Protein AF-A0A0U1QMF4-F1 (afdb_monomer_lite)

Secondary structure (DSSP, 8-state):
-PPPPGGGSPPPPPTTTSBSS-------TT-HHHHHHHHHHHHHTT--TTPBP--TT-----BHHHHHHHHGGGTSEEEETTEEEE-HHHHHHHHH--HHHHHHHHHHHBTTSHHHHHHHTT--EEHHHHHHHHHHTS----SSTHHHHHHHHHHHHTTSEEEETTTTEEEE-HHHHHHHHHH----HHHHHTTS-TTTT-------HHHHHHTT--HHHHHT---------SSHHHHHHHHHHHHS------

Radius of gyration: 22.42 Å; chains: 1; bounding box: 65×50×52 Å

Sequence (253 aa):
MAVVVYKDYPLIRSWETKVSAMPNIPRGERGFQETLKYILTALKNKTPINTHITIEGSRSNNTLEQLYIRLRPTGFVKKLITGWELSEEAEKWLISDDDLYLAAILSANIRYFSEILAVLRKGPITSRAIQDVASNEYKLSWKTKSEIHARLNWLKDVGLIEFEDFSLKYSITDLGKSFLSVVGYVKSEELKRYIDQTLDEREVPISAWALEMCKMNEEDLRNRKTGMGYYPSGIQDIHNTILDLNYSPFIVS

Foldseek 3Di:
DAADDLVPADAADDQQQADAADQPDDQAPLGDLVRLLVLQVCVVVVPDQQDFDDGHRDPDRDGSVRSLVSCVQLQQWDQDPVGIDGHPLNVVCNVRVHLLSVLSSNRRRYPPQLVLLVVLVVDWDALVVSVVCCCPLVVSPDPDSVRSVSSVRSCVSSPQWDADPVVNIIHGDPVVVVSCVSNPHDGSVVVVVPPCPCPVVPDDPDDPVNVVVVVDDPVNVVPDDPPPDDDDPGPNVVVVVVVVVVPDDPPDD

InterPro domains:
  IPR036388 Winged helix-like DNA-binding domain superfamily [G3DSA:1.10.10.10] (108-202)
  IPR036390 Winged helix DNA-binding domain superfamily [SSF46785] (115-233)

Structure (mmCIF, N/CA/C/O backbone):
data_AF-A0A0U1QMF4-F1
#
_entry.id   AF-A0A0U1QMF4-F1
#
loop_
_atom_site.group_PDB
_atom_site.id
_atom_site.type_symbol
_atom_site.label_atom_id
_atom_site.label_alt_id
_atom_site.label_comp_id
_atom_site.label_asym_id
_atom_site.label_entity_id
_atom_site.label_seq_id
_atom_site.pdbx_PDB_ins_code
_atom_site.Cartn_x
_atom_site.Cartn_y
_atom_site.Cartn_z
_atom_site.occupancy
_atom_site.B_iso_or_equiv
_atom_site.auth_seq_id
_atom_site.auth_comp_id
_atom_site.auth_asym_id
_atom_site.auth_atom_id
_atom_site.pdbx_PDB_model_num
ATOM 1 N N . MET A 1 1 ? -10.920 -3.964 -18.396 1.00 59.16 1 MET A N 1
ATOM 2 C CA . MET A 1 1 ? -9.799 -4.525 -17.612 1.00 59.16 1 MET A CA 1
ATOM 3 C C . MET A 1 1 ? -10.365 -5.647 -16.757 1.00 59.16 1 MET A C 1
ATOM 5 O O . MET A 1 1 ? -11.543 -5.572 -16.420 1.00 59.16 1 MET A O 1
ATOM 9 N N . ALA A 1 2 ? -9.622 -6.735 -16.552 1.00 74.19 2 ALA A N 1
ATOM 10 C CA . ALA A 1 2 ? -10.164 -7.962 -15.965 1.00 74.19 2 ALA A CA 1
ATOM 11 C C . ALA A 1 2 ? -9.920 -7.986 -14.451 1.00 74.19 2 ALA A C 1
ATOM 13 O O . ALA A 1 2 ? -8.771 -7.955 -14.024 1.00 74.19 2 ALA A O 1
ATOM 14 N N . VAL A 1 3 ? -10.994 -8.064 -13.662 1.00 84.31 3 VAL A N 1
ATOM 15 C CA . VAL A 1 3 ? -10.916 -8.236 -12.203 1.00 84.31 3 VAL A CA 1
ATOM 16 C C . VAL A 1 3 ? -10.264 -9.582 -11.892 1.00 84.31 3 VAL A C 1
ATOM 18 O O . VAL A 1 3 ? -10.658 -10.610 -12.450 1.00 84.31 3 VAL A O 1
ATOM 21 N N . VAL A 1 4 ? -9.267 -9.584 -11.009 1.00 87.25 4 VAL A N 1
ATOM 22 C CA . VAL A 1 4 ? -8.579 -10.804 -10.587 1.00 87.25 4 VAL A CA 1
ATOM 23 C C . VAL A 1 4 ? -9.471 -11.548 -9.600 1.00 87.25 4 VAL A C 1
ATOM 25 O O . VAL A 1 4 ? -9.931 -10.996 -8.602 1.00 87.25 4 VAL A O 1
ATOM 28 N N . VAL A 1 5 ? -9.716 -12.830 -9.864 1.00 88.94 5 VAL A N 1
ATOM 29 C CA . VAL A 1 5 ? -10.526 -13.665 -8.973 1.00 88.94 5 VAL A CA 1
ATOM 30 C C . VAL A 1 5 ? -9.793 -13.846 -7.643 1.00 88.94 5 VAL A C 1
ATOM 32 O O . VAL A 1 5 ? -8.600 -14.126 -7.623 1.00 88.94 5 VAL A O 1
ATOM 35 N N . TYR A 1 6 ? -10.515 -13.766 -6.524 1.00 87.44 6 TYR A N 1
ATOM 36 C CA . TYR A 1 6 ? -9.943 -13.847 -5.172 1.00 87.44 6 TYR A CA 1
ATOM 37 C C . TYR A 1 6 ? -9.081 -15.084 -4.894 1.00 87.44 6 TYR A C 1
ATOM 39 O O . TYR A 1 6 ? -8.177 -15.026 -4.069 1.00 87.44 6 TYR A O 1
ATOM 47 N N . LYS A 1 7 ? -9.331 -16.200 -5.588 1.00 88.50 7 LYS A N 1
ATOM 48 C CA . LYS A 1 7 ? -8.515 -17.422 -5.479 1.00 88.50 7 LYS A CA 1
ATOM 49 C C . LYS A 1 7 ? -7.066 -17.216 -5.918 1.00 88.50 7 LYS A C 1
ATOM 51 O O . LYS A 1 7 ? -6.198 -17.965 -5.490 1.00 88.50 7 LYS A O 1
ATOM 56 N N . ASP A 1 8 ? -6.831 -16.206 -6.742 1.00 90.94 8 ASP A N 1
ATOM 57 C CA . ASP A 1 8 ? -5.517 -15.872 -7.260 1.00 90.94 8 ASP A CA 1
ATOM 58 C C . ASP A 1 8 ? -4.826 -14.763 -6.457 1.00 90.94 8 ASP A C 1
ATOM 60 O O . ASP A 1 8 ? -3.759 -14.290 -6.860 1.00 90.94 8 ASP A O 1
ATOM 64 N N . TYR A 1 9 ? -5.441 -14.285 -5.369 1.00 93.88 9 TYR A N 1
ATOM 65 C CA . TYR A 1 9 ? -4.819 -13.279 -4.516 1.00 93.88 9 TYR A CA 1
ATOM 66 C C . TYR A 1 9 ? -3.569 -13.864 -3.846 1.00 93.88 9 TYR A C 1
ATOM 68 O O . TYR A 1 9 ? -3.543 -15.060 -3.539 1.00 93.88 9 TYR A O 1
ATOM 76 N N . PRO A 1 10 ? -2.525 -13.050 -3.604 1.00 90.81 10 PRO A N 1
ATOM 77 C CA . PRO A 1 10 ? -1.306 -13.547 -2.986 1.00 90.81 10 PRO A CA 1
ATOM 78 C C . PRO A 1 10 ? -1.597 -14.116 -1.597 1.00 90.81 10 PRO A C 1
ATOM 80 O O . PRO A 1 10 ? -2.341 -13.524 -0.812 1.00 90.81 10 PRO A O 1
ATOM 83 N N . LEU A 1 11 ? -0.977 -15.253 -1.279 1.00 86.19 11 LEU A N 1
ATOM 84 C CA . LEU A 1 11 ? -1.084 -15.844 0.050 1.00 86.19 11 LEU A CA 1
ATOM 85 C C . LEU A 1 11 ? -0.486 -14.897 1.092 1.00 86.19 11 LEU A C 1
ATOM 87 O O . LEU A 1 11 ? 0.629 -14.392 0.932 1.00 86.19 11 LEU A O 1
ATOM 91 N N . ILE A 1 12 ? -1.218 -14.683 2.186 1.00 85.56 12 ILE A N 1
ATOM 92 C CA . ILE A 1 12 ? -0.724 -13.872 3.293 1.00 85.56 12 ILE A CA 1
ATOM 93 C C . ILE A 1 12 ? 0.488 -14.555 3.924 1.00 85.56 12 ILE A C 1
ATOM 95 O O . ILE A 1 12 ? 0.409 -15.686 4.401 1.00 85.56 12 ILE A O 1
ATOM 99 N N . ARG A 1 13 ? 1.610 -13.833 3.951 1.00 87.00 13 ARG A N 1
ATOM 100 C CA . ARG A 1 13 ? 2.832 -14.288 4.611 1.00 87.00 13 ARG A CA 1
ATOM 101 C C . ARG A 1 13 ? 2.680 -14.268 6.129 1.00 87.00 13 ARG A C 1
ATOM 103 O O . ARG A 1 13 ? 1.899 -13.481 6.674 1.00 87.00 13 ARG A O 1
ATOM 110 N N . SER A 1 14 ? 3.475 -15.091 6.812 1.00 87.50 14 SER A N 1
ATOM 111 C CA . SER A 1 14 ? 3.551 -15.060 8.274 1.00 87.50 14 SER A CA 1
ATOM 112 C C . SER A 1 14 ? 3.966 -13.671 8.766 1.00 87.50 14 SER A C 1
ATOM 114 O O . SER A 1 14 ? 4.678 -12.929 8.081 1.00 87.50 14 SER A O 1
ATOM 116 N N . TRP A 1 15 ? 3.530 -13.294 9.964 1.00 90.12 15 TRP A N 1
ATOM 117 C CA . TRP A 1 15 ? 3.775 -11.953 10.491 1.00 90.12 15 TRP A CA 1
ATOM 118 C C . TRP A 1 15 ? 5.270 -11.595 10.552 1.00 90.12 15 TRP A C 1
ATOM 120 O O . TRP A 1 15 ? 5.661 -10.456 10.296 1.00 90.12 15 TRP A O 1
ATOM 130 N N . GLU A 1 16 ? 6.127 -12.571 10.828 1.00 87.62 16 GLU A N 1
ATOM 131 C CA . GLU A 1 16 ? 7.580 -12.458 10.987 1.00 87.62 16 GLU A CA 1
ATOM 132 C C . GLU A 1 16 ? 8.289 -12.185 9.654 1.00 87.62 16 GLU A C 1
ATOM 134 O O . GLU A 1 16 ? 9.325 -11.520 9.634 1.00 87.62 16 GLU A O 1
ATOM 139 N N . THR A 1 17 ? 7.700 -12.630 8.542 1.00 87.00 17 THR A N 1
ATOM 140 C CA . THR A 1 17 ? 8.250 -12.466 7.186 1.00 87.00 17 THR A CA 1
ATOM 141 C C . THR A 1 17 ? 7.689 -11.243 6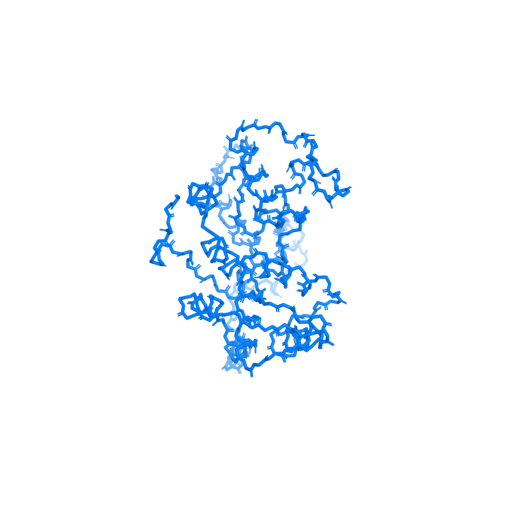.458 1.00 87.00 17 THR A C 1
ATOM 143 O O . THR A 1 17 ? 8.251 -10.798 5.457 1.00 87.00 17 THR A O 1
ATOM 146 N N . LYS A 1 18 ? 6.606 -10.641 6.967 1.00 91.69 18 LYS A N 1
ATOM 147 C CA . LYS A 1 18 ? 6.111 -9.355 6.463 1.00 91.69 18 LYS A CA 1
ATOM 148 C C . LYS A 1 18 ? 7.083 -8.218 6.779 1.00 91.69 18 LYS A C 1
ATOM 150 O O . LYS A 1 18 ? 7.640 -8.130 7.874 1.00 91.69 18 LYS A O 1
ATOM 155 N N . VAL A 1 19 ? 7.227 -7.278 5.851 1.00 91.50 19 VAL A N 1
ATOM 156 C CA . VAL A 1 19 ? 8.027 -6.070 6.067 1.00 91.50 19 VAL A CA 1
ATOM 157 C C . VAL A 1 19 ? 7.274 -5.042 6.904 1.00 91.50 19 VAL A C 1
ATOM 159 O O . VAL A 1 19 ? 6.047 -4.951 6.883 1.00 91.50 19 VAL A O 1
ATOM 162 N N . SER A 1 20 ? 8.024 -4.253 7.672 1.00 89.19 20 SER A N 1
ATOM 163 C CA . SER A 1 20 ? 7.453 -3.225 8.551 1.00 89.19 20 SER A CA 1
ATOM 164 C C . SER A 1 20 ? 7.211 -1.891 7.842 1.00 89.19 20 SER A C 1
ATOM 166 O O . SER A 1 20 ? 6.385 -1.114 8.299 1.00 89.19 20 SER A O 1
ATOM 168 N N . ALA A 1 21 ? 7.901 -1.604 6.738 1.00 86.56 21 ALA A N 1
ATOM 169 C CA . ALA A 1 21 ? 7.798 -0.320 6.046 1.00 86.56 21 ALA A CA 1
ATOM 170 C C . ALA A 1 21 ? 6.828 -0.393 4.858 1.00 86.56 21 ALA A C 1
ATOM 172 O O . ALA A 1 21 ? 6.813 -1.384 4.127 1.00 86.56 21 ALA A O 1
ATOM 173 N N . MET A 1 22 ? 6.055 0.676 4.644 1.00 92.00 22 MET A N 1
ATOM 174 C CA . MET A 1 22 ? 5.314 0.873 3.390 1.00 92.00 22 MET A CA 1
ATOM 175 C C . MET A 1 22 ? 6.271 1.205 2.232 1.00 92.00 22 MET A C 1
ATOM 177 O O . MET A 1 22 ? 7.350 1.755 2.478 1.00 92.00 22 MET A O 1
ATOM 181 N N . PRO A 1 23 ? 5.883 0.953 0.965 1.00 89.69 23 PRO A N 1
ATOM 182 C CA . PRO A 1 23 ? 6.682 1.383 -0.168 1.00 89.69 23 PRO A CA 1
ATOM 183 C C . PRO A 1 23 ? 6.760 2.913 -0.184 1.00 89.69 23 PRO A C 1
ATOM 185 O O . PRO A 1 23 ? 5.754 3.610 -0.332 1.00 89.69 23 PRO A O 1
ATOM 188 N N . ASN A 1 24 ? 7.974 3.435 -0.005 1.00 89.38 24 ASN A N 1
ATOM 189 C CA . ASN A 1 24 ? 8.242 4.869 0.048 1.00 89.38 24 ASN A CA 1
ATOM 190 C C . ASN A 1 24 ? 8.456 5.431 -1.365 1.00 89.38 24 ASN A C 1
ATOM 192 O O . ASN A 1 24 ? 9.579 5.718 -1.796 1.00 89.38 24 ASN A O 1
ATOM 196 N N . ILE A 1 25 ? 7.356 5.545 -2.096 1.00 93.56 25 ILE A N 1
ATOM 197 C CA . ILE A 1 25 ? 7.295 6.181 -3.411 1.00 93.56 25 ILE A CA 1
ATOM 198 C C . ILE A 1 25 ? 6.557 7.522 -3.307 1.00 93.56 25 ILE A C 1
ATOM 200 O O . ILE A 1 25 ? 5.805 7.736 -2.356 1.00 93.56 25 ILE A O 1
ATOM 204 N N . PRO A 1 26 ? 6.761 8.458 -4.245 1.00 93.00 26 PRO A N 1
ATOM 205 C CA . PRO A 1 26 ? 5.894 9.629 -4.334 1.00 93.00 26 PRO A CA 1
ATOM 206 C C . PRO A 1 26 ? 4.430 9.214 -4.575 1.00 93.00 26 PRO A C 1
ATOM 208 O O . PRO A 1 26 ? 4.174 8.266 -5.304 1.00 93.00 26 PRO A O 1
ATOM 211 N N . ARG A 1 27 ? 3.467 9.915 -3.959 1.00 91.38 27 ARG A N 1
ATOM 212 C CA . ARG A 1 27 ? 2.024 9.675 -4.175 1.00 91.38 27 ARG A CA 1
ATOM 213 C C . ARG A 1 27 ? 1.513 10.292 -5.477 1.00 91.38 27 ARG A C 1
ATOM 215 O O . ARG A 1 27 ? 0.655 9.713 -6.119 1.00 91.38 27 ARG A O 1
ATOM 222 N N . GLY A 1 28 ? 2.046 11.450 -5.865 1.00 89.50 28 GLY A N 1
ATOM 223 C CA . GLY A 1 28 ? 1.514 12.248 -6.975 1.00 89.50 28 GLY A CA 1
ATOM 224 C C . GLY A 1 28 ? 0.077 12.736 -6.743 1.00 89.50 28 GLY A C 1
ATOM 225 O O . GLY A 1 28 ? -0.515 12.462 -5.698 1.00 89.50 28 GLY A O 1
ATOM 226 N N . GLU A 1 29 ? -0.489 13.473 -7.701 1.00 90.94 29 GLU A N 1
ATOM 227 C CA . GLU A 1 29 ? -1.883 13.961 -7.607 1.00 90.94 29 GLU A CA 1
ATOM 228 C C . GLU A 1 29 ? -2.910 12.842 -7.794 1.00 90.94 29 GLU A C 1
ATOM 230 O O . GLU A 1 29 ? -3.963 12.854 -7.162 1.00 90.94 29 GLU A O 1
ATOM 235 N N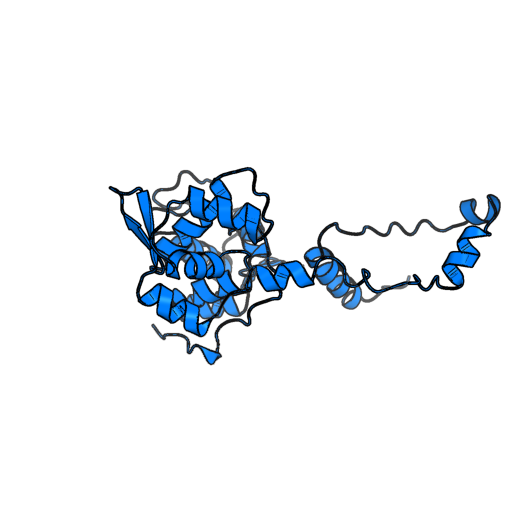 . ARG A 1 30 ? -2.580 11.848 -8.627 1.00 92.31 30 ARG A N 1
ATOM 236 C CA . ARG A 1 30 ? -3.472 10.733 -8.984 1.00 92.31 30 ARG A CA 1
ATOM 237 C C . ARG A 1 30 ? -3.387 9.525 -8.040 1.00 92.31 30 ARG A C 1
ATOM 239 O O . ARG A 1 30 ? -3.995 8.500 -8.319 1.00 92.31 30 ARG A O 1
ATOM 246 N N . GLY A 1 31 ? -2.659 9.644 -6.932 1.00 94.00 31 GLY A N 1
ATOM 247 C CA . GLY A 1 31 ? -2.534 8.583 -5.934 1.00 94.00 31 GLY A CA 1
ATOM 248 C C . GLY A 1 31 ? -1.395 7.597 -6.197 1.00 94.00 31 GLY A C 1
ATOM 249 O O . GLY A 1 31 ? -0.768 7.553 -7.265 1.00 94.00 31 GLY A O 1
ATOM 250 N N . PHE A 1 32 ? -1.095 6.804 -5.171 1.00 95.31 32 PHE A N 1
ATOM 251 C CA . PHE A 1 32 ? 0.051 5.904 -5.183 1.00 95.31 32 PHE A CA 1
ATOM 252 C C . PHE A 1 32 ? -0.016 4.820 -6.266 1.00 95.31 32 PHE A C 1
ATOM 254 O O . PHE A 1 32 ? 1.025 4.472 -6.820 1.00 95.31 32 PHE A O 1
ATOM 261 N N . GLN A 1 33 ? -1.204 4.302 -6.580 1.00 95.06 33 GLN A N 1
ATOM 262 C CA . GLN A 1 33 ? -1.425 3.269 -7.593 1.00 95.06 33 GLN A CA 1
ATOM 263 C C . GLN A 1 33 ? -0.964 3.729 -8.980 1.00 95.06 33 GLN A C 1
ATOM 265 O O . GLN A 1 33 ? -0.222 3.014 -9.650 1.00 95.06 33 GLN A O 1
ATOM 270 N N . GLU A 1 34 ? -1.277 4.965 -9.373 1.00 95.00 34 GLU A N 1
ATOM 271 C CA . GLU A 1 34 ? -0.847 5.519 -10.661 1.00 95.00 34 GLU A CA 1
ATOM 272 C C . GLU A 1 34 ? 0.664 5.756 -10.696 1.00 95.00 34 GLU A C 1
ATOM 274 O O . GLU A 1 34 ? 1.332 5.455 -11.688 1.00 95.00 34 GLU A O 1
ATOM 279 N N . THR A 1 35 ? 1.232 6.233 -9.587 1.00 95.75 35 THR A N 1
ATOM 280 C CA . THR A 1 35 ? 2.683 6.414 -9.487 1.00 95.75 35 THR A CA 1
ATOM 281 C C . THR A 1 35 ? 3.424 5.077 -9.540 1.00 95.75 35 THR A C 1
ATOM 283 O O . THR A 1 35 ? 4.427 4.946 -10.243 1.00 95.75 35 THR A O 1
ATOM 286 N N . LEU A 1 36 ? 2.926 4.058 -8.837 1.00 97.06 36 LEU A N 1
ATOM 287 C CA . LEU A 1 36 ? 3.494 2.716 -8.873 1.00 97.06 36 LEU A CA 1
ATOM 288 C C . LEU A 1 36 ? 3.396 2.128 -10.285 1.00 97.06 36 LEU A C 1
ATOM 290 O O . LEU A 1 36 ? 4.395 1.630 -10.801 1.00 97.06 36 LEU A O 1
ATOM 294 N N . LYS A 1 37 ? 2.243 2.261 -10.949 1.00 96.56 37 LYS A N 1
ATOM 295 C CA . LYS A 1 37 ? 2.028 1.796 -12.325 1.00 96.56 37 LYS A CA 1
ATOM 296 C C . LYS A 1 37 ? 3.030 2.426 -13.285 1.00 96.56 37 LYS A C 1
ATOM 298 O O . LYS A 1 37 ? 3.643 1.713 -14.078 1.00 96.56 37 LYS A O 1
ATOM 303 N N . TYR A 1 38 ? 3.262 3.733 -13.166 1.00 96.00 38 TYR A N 1
ATOM 304 C CA . TYR A 1 38 ? 4.276 4.441 -13.946 1.00 96.00 38 TYR A CA 1
ATOM 305 C C . TYR A 1 38 ? 5.685 3.859 -13.727 1.00 96.00 38 TYR A C 1
ATOM 307 O O . TYR A 1 38 ? 6.378 3.533 -14.692 1.00 96.00 38 TYR A O 1
ATOM 315 N N . ILE A 1 39 ? 6.091 3.658 -12.467 1.00 96.88 39 ILE A N 1
ATOM 316 C CA . ILE A 1 39 ? 7.415 3.116 -12.111 1.00 96.88 39 ILE A CA 1
ATOM 317 C C . ILE A 1 39 ? 7.608 1.695 -12.661 1.00 96.88 39 ILE A C 1
ATOM 319 O O . ILE A 1 39 ? 8.652 1.388 -13.245 1.00 96.88 39 ILE A O 1
ATOM 323 N N . LEU A 1 40 ? 6.613 0.823 -12.482 1.00 97.44 40 LEU A N 1
ATOM 324 C CA . LEU A 1 40 ? 6.696 -0.569 -12.921 1.00 97.44 40 LEU A CA 1
ATOM 325 C C . LEU A 1 40 ? 6.602 -0.695 -14.451 1.00 97.44 40 LEU A C 1
ATOM 327 O O . LEU A 1 40 ? 7.279 -1.535 -15.038 1.00 97.44 40 LEU A O 1
ATOM 331 N N . THR A 1 41 ? 5.843 0.180 -15.116 1.00 97.25 41 THR A N 1
ATOM 332 C CA . THR A 1 41 ? 5.798 0.249 -16.587 1.00 97.25 41 THR A CA 1
ATOM 333 C C . THR A 1 41 ? 7.142 0.695 -17.161 1.00 97.25 41 THR A C 1
ATOM 335 O O . THR A 1 41 ? 7.608 0.122 -18.144 1.00 97.25 41 THR A O 1
ATOM 338 N N . ALA A 1 42 ? 7.820 1.658 -16.526 1.00 96.81 42 ALA A N 1
ATOM 339 C CA . ALA A 1 42 ? 9.172 2.052 -16.920 1.00 96.81 42 ALA A CA 1
ATOM 340 C C . ALA A 1 42 ? 10.166 0.881 -16.809 1.00 96.81 42 ALA A C 1
ATOM 342 O O . ALA A 1 42 ? 10.993 0.695 -17.706 1.00 96.81 42 ALA A O 1
ATOM 343 N N . LEU A 1 43 ? 10.036 0.052 -15.761 1.00 96.75 43 LEU A N 1
ATOM 344 C CA . LEU A 1 43 ? 10.831 -1.172 -15.615 1.00 96.75 43 LEU A CA 1
ATOM 345 C C . LEU A 1 43 ? 10.522 -2.180 -16.730 1.00 96.75 43 LEU A C 1
ATOM 347 O O . LEU A 1 43 ? 11.440 -2.672 -17.383 1.00 96.75 43 LEU A O 1
ATOM 351 N N . LYS A 1 44 ? 9.234 -2.434 -17.000 1.00 96.25 44 LYS A N 1
ATOM 352 C CA . LYS A 1 44 ? 8.780 -3.331 -18.077 1.00 96.25 44 LYS A CA 1
ATOM 353 C C . LYS A 1 44 ? 9.310 -2.904 -19.448 1.00 96.25 44 LYS A C 1
ATOM 355 O O . LYS A 1 44 ? 9.744 -3.739 -20.236 1.00 96.25 44 LYS A O 1
ATOM 360 N N . ASN A 1 45 ? 9.348 -1.597 -19.693 1.00 96.25 45 ASN A N 1
ATOM 361 C CA . ASN A 1 45 ? 9.869 -0.995 -20.920 1.00 96.25 45 ASN A CA 1
ATOM 362 C C . ASN A 1 45 ? 11.404 -0.885 -20.949 1.00 96.25 45 ASN A C 1
ATOM 364 O O . ASN A 1 45 ? 11.947 -0.288 -21.876 1.00 96.25 45 ASN A O 1
ATOM 368 N N . LYS A 1 46 ? 12.111 -1.440 -19.952 1.00 95.06 46 LYS A N 1
ATOM 369 C CA . LYS A 1 46 ? 13.579 -1.418 -19.833 1.00 95.06 46 LYS A CA 1
ATOM 370 C C . LYS A 1 46 ? 14.168 -0.003 -19.882 1.00 95.06 46 LYS A C 1
ATOM 372 O O . LYS A 1 46 ? 15.234 0.219 -20.457 1.00 95.06 46 LYS A O 1
ATOM 377 N N . THR A 1 47 ? 13.472 0.962 -19.283 1.00 95.94 47 THR A N 1
ATOM 378 C CA . THR A 1 47 ? 13.973 2.339 -19.170 1.00 95.94 47 THR A CA 1
ATOM 379 C C . THR A 1 47 ? 15.259 2.353 -18.327 1.00 95.94 47 THR A C 1
ATOM 381 O O . THR A 1 47 ? 15.317 1.639 -17.322 1.00 95.94 47 THR A O 1
ATOM 384 N N . PRO A 1 48 ? 16.296 3.135 -18.695 1.00 96.12 48 PRO A N 1
ATOM 385 C CA . PRO A 1 48 ? 17.545 3.188 -17.939 1.00 96.12 48 PRO A CA 1
ATOM 386 C C . PRO A 1 48 ? 17.336 3.525 -16.458 1.00 96.12 48 PRO A C 1
ATOM 388 O O . PRO A 1 48 ? 16.623 4.457 -16.098 1.00 96.12 48 PRO A O 1
ATOM 391 N N . ILE A 1 49 ? 17.997 2.783 -15.570 1.00 95.19 49 ILE A N 1
ATOM 392 C CA . ILE A 1 49 ? 17.772 2.877 -14.117 1.00 95.19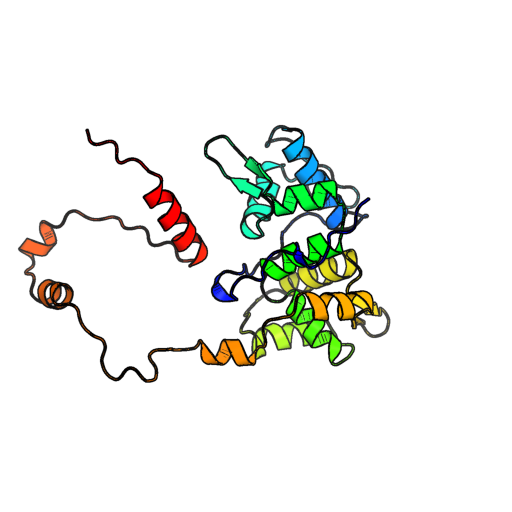 49 ILE A CA 1
ATOM 393 C C . ILE A 1 49 ? 18.174 4.238 -13.513 1.00 95.19 49 ILE A C 1
ATOM 395 O O . ILE A 1 49 ? 17.690 4.623 -12.450 1.00 95.19 49 ILE A O 1
ATOM 399 N N . ASN A 1 50 ? 19.047 4.983 -14.195 1.00 96.00 50 ASN A N 1
ATOM 400 C CA . ASN A 1 50 ? 19.498 6.322 -13.815 1.00 96.00 50 ASN A CA 1
ATOM 401 C C . ASN A 1 50 ? 18.545 7.439 -14.282 1.00 96.00 50 ASN A C 1
ATOM 403 O O . ASN A 1 50 ? 18.774 8.609 -13.968 1.00 96.00 50 ASN A O 1
ATOM 407 N N . THR A 1 51 ? 17.481 7.105 -15.016 1.00 95.81 51 THR A N 1
ATOM 408 C CA . THR A 1 51 ? 16.455 8.067 -15.415 1.00 95.81 51 THR A CA 1
ATOM 409 C C . THR A 1 51 ? 15.748 8.616 -14.179 1.00 95.81 51 THR A C 1
ATOM 411 O O . THR A 1 51 ? 15.276 7.864 -13.323 1.00 95.81 51 THR A O 1
ATOM 414 N N . HIS A 1 52 ? 15.678 9.943 -14.092 1.00 94.12 52 HIS A N 1
ATOM 415 C CA . HIS A 1 52 ? 14.890 10.637 -13.081 1.00 94.12 52 HIS A CA 1
ATOM 416 C C . HIS A 1 52 ? 13.431 10.644 -13.510 1.00 94.12 52 HIS A C 1
ATOM 418 O O . HIS A 1 52 ? 13.127 10.925 -14.670 1.00 94.12 52 HIS A O 1
ATOM 424 N N . ILE A 1 53 ? 12.533 10.342 -12.576 1.00 90.75 53 ILE A N 1
ATOM 425 C CA . ILE A 1 53 ? 11.103 10.386 -12.858 1.00 90.75 53 ILE A CA 1
ATOM 426 C C . ILE A 1 53 ? 10.477 11.673 -12.339 1.00 90.75 53 ILE A C 1
ATOM 428 O O . ILE A 1 53 ? 10.746 12.108 -11.219 1.00 90.75 53 ILE A O 1
ATOM 432 N N . THR A 1 54 ? 9.590 12.248 -13.143 1.00 90.38 54 THR A N 1
ATOM 433 C CA . THR A 1 54 ? 8.752 13.376 -12.744 1.00 90.38 54 THR A CA 1
ATOM 434 C C . THR A 1 54 ? 7.346 12.858 -12.497 1.00 90.38 54 THR A C 1
ATOM 436 O O . THR A 1 54 ? 6.695 12.356 -13.408 1.00 90.38 54 THR A O 1
ATOM 439 N N . ILE A 1 55 ? 6.893 12.959 -11.250 1.00 90.81 55 ILE A N 1
ATOM 440 C CA . ILE A 1 55 ? 5.533 12.602 -10.855 1.00 90.81 55 ILE A CA 1
ATOM 441 C C . ILE A 1 55 ? 4.779 13.897 -10.588 1.00 90.81 55 ILE A C 1
ATOM 443 O O . ILE A 1 55 ? 5.169 14.674 -9.716 1.00 90.81 55 ILE A O 1
ATOM 447 N N . GLU A 1 56 ? 3.711 14.123 -11.345 1.00 88.94 56 GLU A N 1
ATOM 448 C CA . GLU A 1 56 ? 2.832 15.281 -11.188 1.00 88.94 56 GLU A CA 1
ATOM 449 C C . GLU A 1 56 ? 2.328 15.391 -9.740 1.00 88.94 56 GLU A C 1
ATOM 451 O O . GLU A 1 56 ? 1.960 14.390 -9.121 1.00 88.94 56 GLU A O 1
ATOM 456 N N . GLY A 1 57 ? 2.387 16.594 -9.162 1.00 86.62 57 GLY A N 1
ATOM 457 C CA . GLY A 1 57 ? 2.084 16.838 -7.744 1.00 86.62 57 GLY A CA 1
ATOM 458 C C . GLY A 1 57 ? 3.169 16.413 -6.754 1.00 86.62 57 GLY A C 1
ATOM 459 O O . GLY A 1 57 ? 2.967 16.504 -5.542 1.00 86.62 57 GLY A O 1
ATOM 460 N N . SER A 1 58 ? 4.333 15.952 -7.221 1.00 88.56 58 SER A N 1
ATOM 461 C CA . SER A 1 58 ? 5.465 15.603 -6.363 1.00 88.56 58 SER A CA 1
ATOM 462 C C . SER A 1 58 ? 6.711 16.418 -6.690 1.00 88.56 58 SER A C 1
ATOM 464 O O . SER A 1 58 ? 7.072 16.614 -7.843 1.00 88.56 58 SER A O 1
ATOM 466 N N . ARG A 1 59 ? 7.438 16.828 -5.644 1.00 87.75 59 ARG A N 1
ATOM 467 C CA . ARG A 1 59 ? 8.789 17.412 -5.758 1.00 87.75 59 ARG A CA 1
ATOM 468 C C . ARG A 1 59 ? 9.898 16.354 -5.707 1.00 87.75 59 ARG A C 1
ATOM 470 O O . ARG A 1 59 ? 11.068 16.685 -5.551 1.00 87.75 59 ARG A O 1
ATOM 477 N N . SER A 1 60 ? 9.528 15.075 -5.751 1.00 87.50 60 SER A N 1
ATOM 478 C CA . SER A 1 60 ? 10.473 13.964 -5.772 1.00 87.50 60 SER A CA 1
ATOM 479 C C . SER A 1 60 ? 11.332 14.024 -7.035 1.00 87.50 60 SER A C 1
ATOM 481 O O . SER A 1 60 ? 10.792 14.013 -8.133 1.00 87.50 60 SER A O 1
ATOM 483 N N . ASN A 1 61 ? 12.653 13.979 -6.868 1.00 89.31 61 ASN A N 1
ATOM 484 C CA . ASN A 1 61 ? 13.623 13.844 -7.955 1.00 89.31 61 ASN A CA 1
ATOM 485 C C . ASN A 1 61 ? 14.411 12.530 -7.813 1.00 89.31 61 ASN A C 1
ATOM 487 O O . ASN A 1 61 ? 15.637 12.525 -7.778 1.00 89.31 61 ASN A O 1
ATOM 491 N N . ASN A 1 62 ? 13.700 11.419 -7.603 1.00 93.25 62 ASN A N 1
ATOM 492 C CA . ASN A 1 62 ? 14.328 10.108 -7.448 1.00 93.25 62 ASN A CA 1
ATOM 493 C C . ASN A 1 62 ? 14.619 9.485 -8.820 1.00 93.25 62 ASN A C 1
ATOM 495 O O . ASN A 1 62 ? 13.827 9.632 -9.757 1.00 93.25 62 ASN A O 1
ATOM 499 N N . THR A 1 63 ? 15.720 8.741 -8.916 1.00 96.38 63 THR A N 1
ATOM 500 C CA . THR A 1 63 ? 15.969 7.857 -10.061 1.00 96.38 63 THR A CA 1
ATOM 501 C C . THR A 1 63 ? 15.092 6.608 -9.985 1.00 96.38 63 THR A C 1
ATOM 503 O O . THR A 1 63 ? 14.626 6.222 -8.905 1.00 96.38 63 THR A O 1
ATOM 506 N N . LEU A 1 64 ? 14.890 5.937 -11.122 1.00 96.31 64 LEU A N 1
ATOM 507 C CA . LEU A 1 64 ? 14.217 4.636 -11.163 1.00 96.31 64 LEU A CA 1
ATOM 508 C C . LEU A 1 64 ? 14.893 3.616 -10.235 1.00 96.31 64 LEU A C 1
ATOM 510 O O . LEU A 1 64 ? 14.203 2.942 -9.473 1.00 96.31 64 LEU A O 1
ATOM 514 N N . GLU A 1 65 ? 16.228 3.568 -10.204 1.00 96.50 65 GLU A N 1
ATOM 515 C CA . GLU A 1 65 ? 16.969 2.661 -9.320 1.00 96.50 65 GLU A CA 1
ATOM 516 C C . GLU A 1 65 ? 16.643 2.884 -7.838 1.00 96.50 65 GLU A C 1
ATOM 518 O O . GLU A 1 65 ? 16.372 1.931 -7.104 1.00 96.50 65 GLU A O 1
ATOM 523 N N . GLN A 1 66 ? 16.623 4.143 -7.391 1.00 96.12 66 GLN A N 1
ATOM 524 C CA . GLN A 1 66 ? 16.291 4.476 -6.005 1.00 96.12 66 GLN A CA 1
ATOM 525 C C . GLN A 1 66 ? 14.882 4.008 -5.636 1.00 96.12 66 GLN A C 1
ATOM 527 O O . GLN A 1 66 ? 14.647 3.581 -4.506 1.00 96.12 66 GLN A O 1
ATOM 532 N N . LEU A 1 67 ? 13.942 4.068 -6.579 1.00 96.31 67 LEU A N 1
ATOM 533 C CA . LEU A 1 67 ? 12.570 3.619 -6.365 1.00 96.31 67 LEU A CA 1
ATOM 534 C C . LEU A 1 67 ? 12.468 2.096 -6.367 1.00 96.31 67 LEU A C 1
ATOM 536 O O . LEU A 1 67 ? 11.798 1.548 -5.496 1.00 96.31 67 LEU A O 1
ATOM 540 N N . TYR A 1 68 ? 13.187 1.398 -7.247 1.00 96.12 68 TYR A N 1
ATOM 541 C CA . TYR A 1 68 ? 13.246 -0.066 -7.228 1.00 96.12 68 TYR A CA 1
ATOM 542 C C . TYR A 1 68 ? 13.818 -0.594 -5.910 1.00 96.12 68 TYR A C 1
ATOM 544 O O . TYR A 1 68 ? 13.253 -1.513 -5.319 1.00 96.12 68 TYR A O 1
ATOM 552 N N . ILE A 1 69 ? 14.862 0.046 -5.371 1.00 94.25 69 ILE A N 1
ATOM 553 C CA . ILE A 1 69 ? 15.404 -0.284 -4.043 1.00 94.25 69 ILE A CA 1
ATOM 554 C C . ILE A 1 69 ? 14.330 -0.158 -2.956 1.00 94.25 69 ILE A C 1
ATOM 556 O O . ILE A 1 69 ? 14.246 -1.020 -2.083 1.00 94.25 69 ILE A O 1
ATOM 560 N N . ARG A 1 70 ? 13.482 0.876 -3.015 1.00 93.25 70 ARG A N 1
ATOM 561 C CA . ARG A 1 70 ? 12.396 1.096 -2.043 1.00 93.25 70 ARG A CA 1
ATOM 562 C C . ARG A 1 70 ? 11.200 0.160 -2.235 1.00 93.25 70 ARG A C 1
ATOM 564 O O . ARG A 1 70 ? 10.494 -0.100 -1.266 1.00 93.25 70 ARG A O 1
ATOM 571 N N . LEU A 1 71 ? 10.973 -0.335 -3.451 1.00 94.50 71 LEU A N 1
ATOM 572 C CA . LEU A 1 71 ? 9.895 -1.273 -3.792 1.00 94.50 71 LEU A CA 1
ATOM 573 C C . LEU A 1 71 ? 10.278 -2.742 -3.570 1.00 94.50 71 LEU A C 1
ATOM 575 O O . LEU A 1 71 ? 9.403 -3.592 -3.406 1.00 94.50 71 LEU A O 1
ATOM 579 N N . ARG A 1 72 ? 11.576 -3.061 -3.551 1.00 92.06 72 ARG A N 1
ATOM 580 C CA . ARG A 1 72 ? 12.076 -4.429 -3.359 1.00 92.06 72 ARG A CA 1
ATOM 581 C C . ARG A 1 72 ? 11.528 -5.102 -2.092 1.00 92.06 72 ARG A C 1
ATOM 583 O O . ARG A 1 72 ? 11.066 -6.236 -2.206 1.00 92.06 72 ARG A O 1
ATOM 590 N N . PRO A 1 73 ? 11.524 -4.463 -0.902 1.00 87.25 73 PRO A N 1
ATOM 591 C CA . PRO A 1 73 ? 11.071 -5.125 0.322 1.00 87.25 73 PRO A CA 1
ATOM 592 C C . PRO A 1 73 ? 9.594 -5.528 0.275 1.00 87.25 73 PRO A C 1
ATOM 594 O O . PRO A 1 73 ? 9.202 -6.499 0.912 1.00 87.25 73 PRO A O 1
ATOM 597 N N . THR A 1 74 ? 8.771 -4.812 -0.493 1.00 88.69 74 THR A N 1
ATOM 598 C CA . THR A 1 74 ? 7.329 -5.074 -0.594 1.00 88.69 74 THR A CA 1
ATOM 599 C C . THR A 1 74 ? 6.983 -6.096 -1.677 1.00 88.69 74 THR A C 1
ATOM 601 O O . THR A 1 74 ? 5.810 -6.391 -1.871 1.00 88.69 74 THR A O 1
ATOM 604 N N . GLY A 1 75 ? 7.985 -6.644 -2.375 1.00 88.94 75 GLY A N 1
ATOM 605 C CA . GLY A 1 75 ? 7.810 -7.752 -3.311 1.00 88.94 75 GLY A CA 1
ATOM 606 C C . GLY A 1 75 ? 7.352 -7.367 -4.718 1.00 88.94 75 GLY A C 1
ATOM 607 O O . GLY A 1 75 ? 7.027 -8.265 -5.483 1.00 88.94 75 GLY A O 1
ATOM 608 N N . PHE A 1 76 ? 7.340 -6.080 -5.094 1.00 94.88 76 PHE A N 1
ATOM 609 C CA . PHE A 1 76 ? 6.967 -5.670 -6.463 1.00 94.88 76 PHE A CA 1
ATOM 610 C C . PHE A 1 76 ? 8.086 -5.883 -7.486 1.00 94.88 76 PHE A C 1
ATOM 612 O O . PHE A 1 76 ? 7.825 -6.084 -8.669 1.00 94.88 76 PHE A O 1
ATOM 619 N N . VAL A 1 77 ? 9.339 -5.804 -7.037 1.00 95.88 77 VAL A N 1
ATOM 620 C CA . VAL A 1 77 ? 10.518 -5.941 -7.895 1.00 95.88 77 VAL A CA 1
ATOM 621 C C . VAL A 1 77 ? 11.532 -6.890 -7.273 1.00 95.88 77 VAL A C 1
ATOM 623 O O . VAL A 1 77 ? 11.680 -6.959 -6.049 1.00 95.88 77 VAL A O 1
ATOM 626 N N . LYS A 1 78 ? 12.262 -7.595 -8.130 1.00 94.19 78 LYS A N 1
ATOM 627 C CA . LYS A 1 78 ? 13.368 -8.486 -7.786 1.00 94.19 78 LYS A CA 1
ATOM 628 C C . LYS A 1 78 ? 14.663 -7.886 -8.330 1.00 94.19 78 LYS A C 1
ATOM 630 O O . LYS A 1 78 ? 14.681 -7.314 -9.418 1.00 94.19 78 LYS A O 1
ATOM 6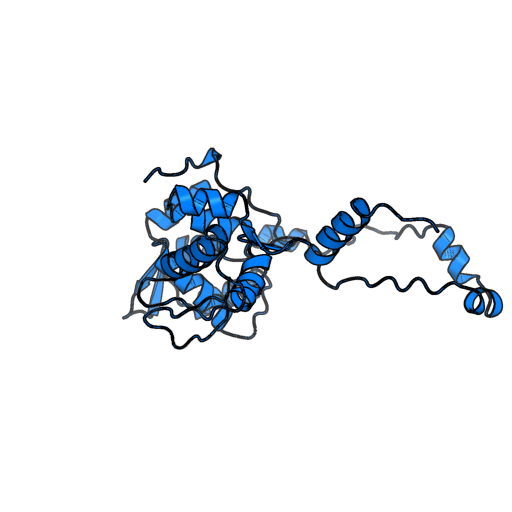35 N N . LYS A 1 79 ? 15.745 -8.000 -7.558 1.00 93.88 79 LYS A N 1
ATOM 636 C CA . LYS A 1 79 ? 17.094 -7.648 -8.014 1.00 93.88 79 LYS A CA 1
ATOM 637 C C . LYS A 1 79 ? 17.815 -8.938 -8.383 1.00 93.88 79 LYS A C 1
ATOM 639 O O . LYS A 1 79 ? 18.015 -9.775 -7.509 1.00 93.88 79 LYS A O 1
ATOM 644 N N . LEU A 1 80 ? 18.169 -9.078 -9.652 1.00 91.69 80 LEU A N 1
ATOM 645 C CA . LEU A 1 80 ? 18.989 -10.155 -10.194 1.00 91.69 80 LEU A CA 1
ATOM 646 C C . LEU A 1 80 ? 20.415 -9.657 -10.452 1.00 91.69 80 LEU A C 1
ATOM 648 O O . LEU A 1 80 ? 20.693 -8.458 -10.404 1.00 91.69 80 LEU A O 1
ATOM 652 N N . ILE A 1 81 ? 21.314 -10.580 -10.793 1.00 87.62 81 ILE A N 1
ATOM 653 C CA . ILE A 1 81 ? 22.675 -10.250 -11.251 1.00 87.62 81 ILE A CA 1
ATOM 654 C C . ILE A 1 81 ? 22.619 -9.394 -12.527 1.00 87.62 81 ILE A C 1
ATOM 656 O O . ILE A 1 81 ? 23.404 -8.466 -12.699 1.00 87.62 81 ILE A O 1
ATOM 660 N N . THR A 1 82 ? 21.662 -9.687 -13.407 1.00 88.31 82 THR A N 1
ATOM 661 C CA . THR A 1 82 ? 21.476 -9.037 -14.712 1.00 88.31 82 THR A CA 1
ATOM 662 C C . THR A 1 82 ? 20.715 -7.711 -14.645 1.00 88.31 82 THR A C 1
ATOM 664 O O . THR A 1 82 ? 20.639 -7.015 -15.656 1.00 88.31 82 THR A O 1
ATOM 667 N N . GLY A 1 83 ? 20.161 -7.335 -13.486 1.00 93.00 83 GLY A N 1
ATOM 668 C CA . GLY A 1 83 ? 19.417 -6.087 -13.322 1.00 93.00 83 GLY A CA 1
ATOM 669 C C . GLY A 1 83 ? 18.186 -6.218 -12.430 1.00 93.00 83 GLY A C 1
ATOM 670 O O . GLY A 1 83 ? 18.181 -6.950 -11.445 1.00 93.00 83 GLY A O 1
ATOM 671 N N . TRP A 1 84 ? 17.145 -5.459 -12.758 1.00 96.56 84 TRP A N 1
ATOM 672 C CA . TRP A 1 84 ? 15.877 -5.442 -12.031 1.00 96.56 84 TRP A CA 1
ATOM 673 C C . TRP A 1 84 ? 14.779 -6.099 -12.861 1.00 96.56 84 TRP A C 1
ATOM 675 O O . TRP A 1 84 ? 14.715 -5.891 -14.070 1.00 96.56 84 TRP A O 1
ATOM 685 N N . GLU A 1 85 ? 13.893 -6.838 -12.202 1.00 96.62 85 GLU A N 1
ATOM 686 C CA . GLU A 1 85 ? 12.730 -7.473 -12.827 1.00 96.62 85 GLU A CA 1
ATOM 687 C C . GLU A 1 85 ? 11.471 -7.273 -11.981 1.00 96.62 85 GLU A C 1
ATOM 689 O O . GLU A 1 85 ? 11.547 -7.031 -10.773 1.00 96.62 85 GLU A O 1
ATOM 694 N N . LEU A 1 86 ? 10.303 -7.363 -12.617 1.00 96.94 86 LEU A N 1
ATOM 695 C CA . LEU A 1 86 ? 9.017 -7.382 -11.920 1.00 96.94 86 LEU A CA 1
ATOM 696 C C . LEU A 1 86 ? 8.816 -8.733 -11.222 1.00 96.94 86 LEU A C 1
ATOM 698 O O . LEU A 1 86 ? 9.303 -9.765 -11.682 1.00 96.94 86 LEU A O 1
ATOM 702 N N . SER A 1 87 ? 8.090 -8.740 -10.106 1.00 95.38 87 SER A N 1
ATOM 703 C CA . SER A 1 87 ? 7.508 -9.988 -9.605 1.00 95.38 87 SER A CA 1
ATOM 704 C C . SER A 1 87 ? 6.319 -10.424 -10.463 1.00 95.38 87 SER A C 1
ATOM 706 O O . SER A 1 87 ? 5.748 -9.629 -11.211 1.00 95.38 87 SER A O 1
ATOM 708 N N . GLU A 1 88 ? 5.927 -11.691 -10.334 1.00 94.56 88 GLU A N 1
ATOM 709 C CA . GLU A 1 88 ? 4.763 -12.233 -11.041 1.00 94.56 88 GLU A CA 1
ATOM 710 C C . GLU A 1 88 ? 3.482 -11.512 -10.611 1.00 94.56 88 GLU A C 1
ATOM 712 O O . GLU A 1 88 ? 2.648 -11.162 -11.444 1.00 94.56 88 GLU A O 1
ATOM 717 N N . GLU A 1 89 ? 3.354 -11.205 -9.319 1.00 95.12 89 GLU A N 1
ATOM 718 C CA . GLU A 1 89 ? 2.229 -10.452 -8.775 1.00 95.12 89 GLU A CA 1
ATOM 719 C C . GLU A 1 89 ? 2.209 -9.010 -9.297 1.00 95.12 89 GLU A C 1
ATOM 721 O O . GLU A 1 89 ? 1.157 -8.490 -9.663 1.00 95.12 89 GLU A O 1
ATOM 726 N N . ALA A 1 90 ? 3.370 -8.357 -9.389 1.00 96.38 90 ALA A N 1
ATOM 727 C CA . ALA A 1 90 ? 3.469 -7.015 -9.955 1.00 96.38 90 ALA A CA 1
ATOM 728 C C . ALA A 1 90 ? 3.084 -6.979 -11.439 1.00 96.38 90 ALA A C 1
ATOM 730 O O . ALA A 1 90 ? 2.369 -6.074 -11.871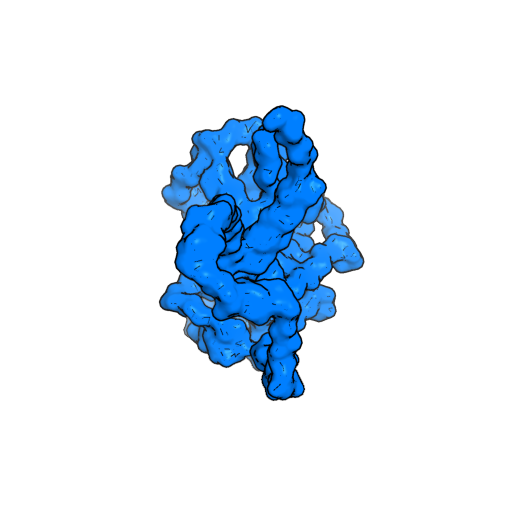 1.00 96.38 90 ALA A O 1
ATOM 731 N N . GLU A 1 91 ? 3.536 -7.960 -12.221 1.00 96.50 91 GLU A N 1
ATOM 732 C CA . GLU A 1 91 ? 3.165 -8.064 -13.629 1.00 96.50 91 GLU A CA 1
ATOM 733 C C . GLU A 1 91 ? 1.673 -8.366 -13.803 1.00 96.50 91 GLU A C 1
ATOM 735 O O . GLU A 1 91 ? 1.010 -7.722 -14.620 1.00 96.50 91 GLU A O 1
ATOM 740 N N . LYS A 1 92 ? 1.120 -9.279 -12.997 1.00 96.06 92 LYS A N 1
ATOM 741 C CA . LYS A 1 92 ? -0.313 -9.581 -13.013 1.00 96.06 92 LYS A CA 1
ATOM 742 C C . LYS A 1 92 ? -1.145 -8.343 -12.694 1.00 96.06 92 LYS A C 1
ATOM 744 O O . LYS A 1 92 ? -2.095 -8.067 -13.423 1.00 96.06 92 LYS A O 1
ATOM 749 N N . TRP A 1 93 ? -0.751 -7.572 -11.680 1.00 97.12 93 TRP A N 1
ATOM 750 C CA . TRP A 1 93 ? -1.406 -6.308 -11.352 1.00 97.12 93 TRP A CA 1
ATOM 751 C C . TRP A 1 93 ? -1.323 -5.293 -12.499 1.00 97.12 93 TRP A C 1
ATOM 753 O O . TRP A 1 93 ? -2.336 -4.698 -12.843 1.00 97.12 93 TRP A O 1
ATOM 763 N N . LEU A 1 94 ? -0.161 -5.123 -13.141 1.00 96.19 94 LEU A N 1
ATOM 764 C CA . LEU A 1 94 ? -0.026 -4.206 -14.282 1.00 96.19 94 LEU A CA 1
ATOM 765 C C . LEU A 1 94 ? -0.946 -4.564 -15.458 1.00 96.19 94 LEU A C 1
ATOM 767 O O . LEU A 1 94 ? -1.385 -3.675 -16.183 1.00 96.19 94 LEU A O 1
ATOM 771 N N . ILE A 1 95 ? -1.199 -5.856 -15.677 1.00 95.12 95 ILE A N 1
ATOM 772 C CA . ILE A 1 95 ? -2.079 -6.337 -16.750 1.00 95.12 95 ILE A CA 1
ATOM 773 C C . ILE A 1 95 ? -3.553 -6.175 -16.363 1.00 95.12 95 ILE A C 1
ATOM 775 O O . ILE A 1 95 ? -4.370 -5.778 -17.197 1.00 95.12 95 ILE A O 1
ATOM 779 N N . SER A 1 96 ? -3.908 -6.519 -15.123 1.00 95.06 96 SER A N 1
ATOM 780 C CA . SER A 1 96 ? -5.295 -6.505 -14.655 1.00 95.06 96 SER A CA 1
ATOM 781 C C . SER A 1 96 ? -5.794 -5.107 -14.304 1.00 95.06 96 SER A C 1
ATOM 783 O O . SER A 1 96 ? -6.982 -4.843 -14.466 1.00 95.06 96 SER A O 1
ATOM 785 N N . ASP A 1 97 ? -4.889 -4.247 -13.835 1.00 94.69 97 ASP A N 1
ATOM 786 C CA . ASP A 1 97 ? -5.156 -2.938 -13.237 1.00 94.69 97 ASP A CA 1
ATOM 787 C C . ASP A 1 97 ? -6.234 -2.994 -12.152 1.00 94.69 97 ASP A C 1
ATOM 789 O O . ASP A 1 97 ? -7.204 -2.240 -12.131 1.00 94.69 97 ASP A O 1
ATOM 793 N N . ASP A 1 98 ? -6.089 -3.994 -11.285 1.00 95.94 98 ASP A N 1
ATOM 794 C CA . ASP A 1 98 ? -7.037 -4.290 -10.218 1.00 95.94 98 ASP A CA 1
ATOM 795 C C . ASP A 1 98 ? -6.475 -3.788 -8.883 1.00 95.94 98 ASP A C 1
ATOM 797 O O . ASP A 1 98 ? -5.564 -4.390 -8.306 1.00 95.94 98 ASP A O 1
ATOM 801 N N . ASP A 1 99 ? -7.021 -2.679 -8.386 1.00 96.31 99 ASP A N 1
ATOM 802 C CA . ASP A 1 99 ? -6.592 -2.057 -7.130 1.00 96.31 99 ASP A CA 1
ATOM 803 C C . ASP A 1 99 ? -6.837 -2.945 -5.900 1.00 96.31 99 ASP A C 1
ATOM 805 O O . ASP A 1 99 ? -6.100 -2.854 -4.914 1.00 96.31 99 ASP A O 1
ATOM 809 N N . LEU A 1 100 ? -7.818 -3.853 -5.945 1.00 97.12 100 LEU A N 1
ATOM 810 C CA . LEU A 1 100 ? -8.012 -4.820 -4.865 1.00 97.12 100 LEU A CA 1
ATOM 811 C C . LEU A 1 100 ? -6.925 -5.893 -4.887 1.00 97.12 100 LEU A C 1
ATOM 813 O O . LEU A 1 100 ? -6.444 -6.303 -3.829 1.00 97.12 100 LEU A O 1
ATOM 817 N N . TYR A 1 101 ? -6.483 -6.304 -6.076 1.00 97.31 101 TYR A N 1
ATOM 818 C CA . TYR A 1 101 ? -5.331 -7.191 -6.203 1.00 97.31 101 TYR A CA 1
ATOM 819 C C . TYR A 1 101 ? -4.043 -6.508 -5.709 1.00 97.31 101 TYR A C 1
ATOM 821 O O . TYR A 1 101 ? -3.274 -7.115 -4.962 1.00 97.31 101 TYR A O 1
ATOM 829 N N . LEU A 1 102 ? -3.847 -5.217 -6.006 1.00 97.06 102 LEU A N 1
ATOM 830 C CA . LEU A 1 102 ? -2.758 -4.417 -5.430 1.00 97.06 102 LEU A CA 1
ATOM 831 C C . LEU A 1 102 ? -2.821 -4.368 -3.901 1.00 97.06 102 LEU A C 1
ATOM 833 O O . LEU A 1 102 ? -1.818 -4.609 -3.224 1.00 97.06 102 LEU A O 1
ATOM 837 N N . ALA A 1 103 ? -3.999 -4.089 -3.344 1.00 97.38 103 ALA A N 1
ATOM 838 C CA . ALA A 1 103 ? -4.203 -4.089 -1.903 1.00 97.38 103 ALA A CA 1
ATOM 839 C C . ALA A 1 103 ? -3.910 -5.466 -1.283 1.00 97.38 103 ALA A C 1
ATOM 841 O O . ALA A 1 103 ? -3.368 -5.535 -0.177 1.00 97.38 103 ALA A O 1
ATOM 842 N N . ALA A 1 104 ? -4.203 -6.559 -1.995 1.00 96.81 104 ALA A N 1
ATOM 843 C CA . ALA A 1 104 ? -3.869 -7.913 -1.568 1.00 96.81 104 ALA A CA 1
ATOM 844 C C . ALA A 1 104 ? -2.351 -8.158 -1.553 1.00 96.81 104 ALA A C 1
ATOM 846 O O . ALA A 1 104 ? -1.845 -8.709 -0.576 1.00 96.81 104 ALA A O 1
ATOM 847 N N . ILE A 1 105 ? -1.603 -7.676 -2.557 1.00 96.19 105 ILE A N 1
ATOM 848 C CA . ILE A 1 105 ? -0.127 -7.713 -2.552 1.00 96.19 105 ILE A CA 1
ATOM 849 C C . ILE A 1 105 ? 0.419 -6.977 -1.322 1.00 96.19 105 ILE A C 1
ATOM 851 O O . ILE A 1 105 ? 1.278 -7.506 -0.610 1.00 96.19 105 ILE A O 1
ATOM 855 N N . LEU A 1 106 ? -0.096 -5.778 -1.034 1.00 96.94 106 LEU A N 1
ATOM 856 C CA . LEU A 1 106 ? 0.322 -4.992 0.130 1.00 96.94 106 LEU A CA 1
ATOM 857 C C . LEU A 1 106 ? -0.023 -5.706 1.446 1.00 96.94 106 LEU A C 1
ATOM 859 O O . LEU A 1 106 ? 0.838 -5.826 2.314 1.00 96.94 106 LEU A O 1
ATOM 863 N N . SER A 1 107 ? -1.240 -6.241 1.583 1.00 95.94 107 SER A N 1
ATOM 864 C CA . SER A 1 107 ? -1.669 -7.001 2.767 1.00 95.94 107 SER A CA 1
ATOM 865 C C . SER A 1 107 ? -0.818 -8.253 2.991 1.00 95.94 107 SER A C 1
ATOM 867 O O . SER A 1 107 ? -0.431 -8.540 4.128 1.00 95.94 107 SER A O 1
ATOM 869 N N . ALA A 1 108 ? -0.468 -8.973 1.925 1.00 94.19 108 ALA A N 1
ATOM 870 C CA . ALA A 1 108 ? 0.336 -10.183 2.012 1.00 94.19 108 ALA A CA 1
ATOM 871 C C . ALA A 1 108 ? 1.777 -9.908 2.460 1.00 94.19 108 ALA A C 1
ATOM 873 O O . ALA A 1 108 ? 2.352 -10.725 3.178 1.00 94.19 108 ALA A O 1
ATOM 874 N N . ASN A 1 109 ? 2.347 -8.760 2.079 1.00 94.00 109 ASN A N 1
ATOM 875 C CA . ASN A 1 109 ? 3.762 -8.458 2.298 1.00 94.00 109 ASN A CA 1
ATOM 876 C C . ASN A 1 109 ? 4.033 -7.496 3.460 1.00 94.00 109 ASN A C 1
ATOM 878 O O . ASN A 1 109 ? 5.145 -7.504 3.982 1.00 94.00 109 ASN A O 1
ATOM 882 N N . ILE A 1 110 ? 3.070 -6.671 3.877 1.00 94.75 110 ILE A N 1
ATOM 883 C CA . ILE A 1 110 ? 3.317 -5.555 4.799 1.00 94.75 110 ILE A CA 1
ATOM 884 C C . ILE A 1 110 ? 2.560 -5.743 6.108 1.00 94.75 110 ILE A C 1
ATOM 886 O O . ILE A 1 110 ? 1.364 -6.035 6.139 1.00 94.75 110 ILE A O 1
ATOM 890 N N . ARG A 1 111 ? 3.268 -5.536 7.222 1.00 95.50 111 ARG A N 1
ATOM 891 C CA . ARG A 1 111 ? 2.676 -5.552 8.559 1.00 95.50 111 ARG A CA 1
ATOM 892 C C . ARG A 1 111 ? 1.688 -4.410 8.725 1.00 95.50 111 ARG A C 1
ATOM 894 O O . ARG A 1 111 ? 1.988 -3.255 8.396 1.00 95.50 111 ARG A O 1
ATOM 901 N N . TYR A 1 112 ? 0.575 -4.732 9.372 1.00 96.12 112 TYR A N 1
ATOM 902 C CA . TYR A 1 112 ? -0.401 -3.766 9.850 1.00 96.12 112 TYR A CA 1
ATOM 903 C C . TYR A 1 112 ? -1.051 -2.960 8.717 1.00 96.12 112 TYR A C 1
ATOM 905 O O . TYR A 1 112 ? -1.157 -1.739 8.795 1.00 96.12 112 TYR A O 1
ATOM 913 N N . PHE A 1 113 ? -1.430 -3.639 7.633 1.00 97.06 113 PHE A N 1
ATOM 914 C CA . PHE A 1 113 ? -2.137 -3.038 6.496 1.00 97.06 113 PHE A CA 1
ATOM 915 C C . PHE A 1 113 ? -3.619 -3.428 6.535 1.00 97.06 113 PHE A C 1
ATOM 917 O O . PHE A 1 113 ? -4.471 -2.594 6.837 1.00 97.06 113 PHE A O 1
ATOM 924 N N . SER A 1 114 ? -3.925 -4.717 6.362 1.00 97.25 114 SER A N 1
ATOM 925 C CA . SER A 1 114 ? -5.271 -5.283 6.560 1.00 97.25 114 SER A CA 1
ATOM 926 C C . SER A 1 114 ? -5.737 -5.187 8.015 1.00 97.25 114 SER A C 1
ATOM 928 O O . SER A 1 114 ? -6.929 -5.063 8.287 1.00 97.25 114 SER A O 1
ATOM 930 N N . GLU A 1 115 ? -4.807 -5.172 8.969 1.00 98.00 115 GLU A N 1
ATOM 931 C CA . GLU A 1 115 ? -5.119 -5.034 10.392 1.00 98.00 115 GLU A CA 1
ATOM 932 C C . GLU A 1 115 ? -5.751 -3.668 10.703 1.00 98.00 115 GLU A C 1
ATOM 934 O O . GLU A 1 115 ? -6.626 -3.588 11.563 1.00 98.00 115 GLU A O 1
ATOM 939 N N . ILE A 1 116 ? -5.397 -2.605 9.965 1.00 98.31 116 ILE A N 1
ATOM 940 C CA . ILE A 1 116 ? -6.047 -1.292 10.111 1.00 98.31 116 ILE A CA 1
ATOM 941 C C . ILE A 1 116 ? -7.533 -1.396 9.762 1.00 98.31 116 ILE A C 1
ATOM 943 O O . ILE A 1 116 ? -8.367 -0.867 10.492 1.00 98.31 116 ILE A O 1
ATOM 947 N N . LEU A 1 117 ? -7.886 -2.125 8.701 1.00 98.56 117 LEU A N 1
ATOM 948 C CA . LEU A 1 117 ? -9.286 -2.362 8.342 1.00 98.56 117 LEU A CA 1
ATOM 949 C C . LEU A 1 117 ? -10.022 -3.103 9.466 1.00 98.56 117 LEU A C 1
ATOM 951 O O . LEU A 1 117 ? -11.143 -2.742 9.821 1.00 98.56 117 LEU A O 1
ATOM 955 N N . ALA A 1 118 ? -9.381 -4.097 10.085 1.00 97.88 118 ALA A N 1
ATOM 956 C CA . ALA A 1 118 ? -9.959 -4.819 11.217 1.00 97.88 118 ALA A CA 1
ATOM 957 C C . ALA A 1 118 ? -10.191 -3.923 12.443 1.00 97.88 118 ALA A C 1
ATOM 959 O O . ALA A 1 118 ? -11.193 -4.091 13.143 1.00 97.88 118 ALA A O 1
ATOM 960 N N . VAL A 1 119 ? -9.302 -2.955 12.686 1.00 97.94 119 VAL A N 1
ATOM 961 C CA . VAL A 1 119 ? -9.481 -1.932 13.723 1.00 97.94 119 VAL A CA 1
ATOM 962 C C . VAL A 1 119 ? -10.658 -1.017 13.377 1.00 97.94 119 VAL A C 1
ATOM 964 O O . VAL A 1 119 ? -11.559 -0.851 14.198 1.00 97.94 119 VAL A O 1
ATOM 967 N N . LEU A 1 120 ? -10.701 -0.482 12.154 1.00 98.38 120 LEU A N 1
ATOM 968 C CA . LEU A 1 120 ? -11.755 0.428 11.686 1.00 98.38 120 LEU A CA 1
ATOM 969 C C . LEU A 1 120 ? -13.134 -0.236 11.596 1.00 98.38 120 LEU A C 1
ATOM 971 O O . LEU A 1 120 ? -14.154 0.439 11.724 1.00 98.38 120 LEU A O 1
ATOM 975 N N . ARG A 1 121 ? -13.191 -1.565 11.456 1.00 97.44 121 ARG A N 1
ATOM 976 C CA . ARG A 1 121 ? -14.438 -2.340 11.529 1.00 97.44 121 ARG A CA 1
ATOM 977 C C . ARG A 1 121 ? -15.146 -2.204 12.884 1.00 97.44 121 ARG A C 1
ATOM 979 O O . ARG A 1 121 ? -16.352 -2.417 12.944 1.00 97.44 121 ARG A O 1
ATOM 986 N N . LYS A 1 122 ? -14.428 -1.844 13.957 1.00 96.62 122 LYS A N 1
ATOM 987 C CA . LYS A 1 122 ? -15.012 -1.577 15.286 1.00 96.62 122 LYS A CA 1
ATOM 988 C C . LYS A 1 122 ? -15.678 -0.195 15.375 1.00 96.62 122 LYS A C 1
ATOM 990 O O . LYS A 1 122 ? -16.479 0.026 16.276 1.00 96.62 122 LYS A O 1
ATOM 995 N N . GLY A 1 123 ? -15.353 0.720 14.462 1.00 96.75 123 GLY A N 1
ATOM 996 C CA . GLY A 1 123 ? -15.921 2.063 14.381 1.00 96.75 123 GLY A CA 1
ATOM 997 C C . GLY A 1 123 ? -14.899 3.118 13.934 1.00 96.75 123 GLY A C 1
ATOM 998 O O . GLY A 1 123 ? -13.694 2.849 13.946 1.00 96.75 123 GLY A O 1
ATOM 999 N N . PRO A 1 124 ? -15.356 4.330 13.559 1.00 97.81 124 PRO A N 1
ATOM 1000 C CA . PRO A 1 124 ? -14.466 5.386 13.092 1.00 97.81 124 PRO A CA 1
ATOM 1001 C C . PRO A 1 124 ? -13.551 5.924 14.197 1.00 97.81 124 PRO A C 1
ATOM 1003 O O . PRO A 1 124 ? -14.020 6.305 15.276 1.00 97.81 124 PRO A O 1
ATOM 1006 N N . ILE A 1 125 ? -12.248 6.015 13.923 1.00 97.94 125 ILE A N 1
ATOM 1007 C CA . ILE A 1 125 ? -11.237 6.474 14.889 1.00 97.94 125 ILE A CA 1
ATOM 1008 C C . ILE A 1 125 ? -10.158 7.344 14.236 1.00 97.94 125 ILE A C 1
ATOM 1010 O O . ILE A 1 125 ? -9.994 7.366 13.019 1.00 97.94 125 ILE A O 1
ATOM 1014 N N . THR A 1 126 ? -9.414 8.089 15.052 1.00 97.25 126 THR A N 1
ATOM 1015 C CA . THR A 1 126 ? -8.348 8.985 14.580 1.00 97.25 126 THR A CA 1
ATOM 1016 C C . THR A 1 126 ? -7.071 8.216 14.233 1.00 97.25 126 THR A C 1
ATOM 1018 O O . THR A 1 126 ? -6.831 7.118 14.738 1.00 97.25 126 THR A O 1
ATOM 1021 N N . SER A 1 127 ? -6.182 8.823 13.437 1.00 95.69 127 SER A N 1
ATOM 1022 C CA . SER A 1 127 ? -4.861 8.241 13.136 1.00 95.69 127 SER A CA 1
ATOM 1023 C C . SER A 1 127 ? -4.031 7.956 14.394 1.00 95.69 127 SER A C 1
ATOM 1025 O O . SER A 1 127 ? -3.289 6.977 14.431 1.00 95.69 127 SER A O 1
ATOM 1027 N N . ARG A 1 128 ? -4.190 8.771 15.447 1.00 94.06 128 ARG A N 1
ATOM 1028 C CA . ARG A 1 128 ? -3.541 8.559 16.748 1.00 94.06 128 ARG A CA 1
ATOM 1029 C C . ARG A 1 128 ? -4.023 7.273 17.413 1.00 94.06 128 ARG A C 1
ATOM 1031 O O . ARG A 1 128 ? -3.194 6.473 17.818 1.00 94.06 128 ARG A O 1
ATOM 1038 N N . ALA A 1 129 ? -5.333 7.041 17.455 1.00 95.38 129 ALA A N 1
ATOM 1039 C CA . ALA A 1 129 ? -5.877 5.808 18.020 1.00 95.38 129 ALA A CA 1
ATOM 1040 C C . ALA A 1 129 ? -5.416 4.566 17.230 1.00 95.38 129 ALA A C 1
ATOM 1042 O O . ALA A 1 129 ? -5.079 3.546 17.824 1.00 95.38 129 ALA A O 1
ATOM 1043 N N . ILE A 1 130 ? -5.314 4.666 15.897 1.00 96.31 130 ILE A N 1
ATOM 1044 C CA . ILE A 1 130 ? -4.754 3.594 15.053 1.00 96.31 130 ILE A CA 1
ATOM 1045 C C . ILE A 1 130 ? -3.277 3.330 15.400 1.00 96.31 130 ILE A C 1
ATOM 1047 O O . ILE A 1 130 ? -2.856 2.172 15.448 1.00 96.31 130 ILE A O 1
ATOM 1051 N N . GLN A 1 131 ? -2.491 4.380 15.662 1.00 94.38 131 GLN A N 1
ATOM 1052 C CA . GLN A 1 131 ? -1.094 4.267 16.098 1.00 94.38 131 GLN A CA 1
ATOM 1053 C C . GLN A 1 131 ? -0.963 3.638 17.493 1.00 94.38 131 GLN A C 1
ATOM 1055 O O . GLN A 1 131 ? -0.064 2.822 17.719 1.00 94.38 131 GLN A O 1
ATOM 1060 N N . ASP A 1 132 ? -1.858 3.991 18.415 1.00 93.31 132 ASP A N 1
ATOM 1061 C CA . ASP A 1 132 ? -1.876 3.441 19.770 1.00 93.31 132 ASP A CA 1
ATOM 1062 C C . ASP A 1 132 ? -2.155 1.930 19.730 1.00 93.31 132 ASP A C 1
ATOM 1064 O O . ASP A 1 132 ? -1.454 1.160 20.386 1.00 93.31 132 ASP A O 1
ATOM 1068 N N . VAL A 1 133 ? -3.094 1.476 18.890 1.00 94.75 133 VAL A N 1
ATOM 1069 C CA . VAL A 1 133 ? -3.338 0.038 18.663 1.00 94.75 133 VAL A CA 1
ATOM 1070 C C . VAL A 1 133 ? -2.108 -0.650 18.057 1.00 94.75 133 VAL A C 1
ATOM 1072 O O . VAL A 1 133 ? -1.707 -1.715 18.531 1.00 94.75 133 VAL A O 1
ATOM 1075 N N . ALA A 1 134 ? -1.445 -0.028 17.075 1.00 93.94 134 ALA A N 1
ATOM 1076 C CA . ALA A 1 134 ? -0.233 -0.579 16.458 1.00 93.94 134 ALA A CA 1
ATOM 1077 C C . ALA A 1 134 ? 0.868 -0.830 17.502 1.00 93.94 134 ALA A C 1
ATOM 1079 O O . ALA A 1 134 ? 1.497 -1.890 17.533 1.00 93.94 134 ALA A O 1
ATOM 1080 N N . SER A 1 135 ? 1.064 0.144 18.391 1.00 91.50 135 SER A N 1
ATOM 1081 C CA . SER A 1 135 ? 2.105 0.115 19.418 1.00 91.50 135 SER A CA 1
ATOM 1082 C C . SER A 1 135 ? 1.768 -0.873 20.537 1.00 91.50 135 SER A C 1
ATOM 1084 O O . SER A 1 135 ? 2.594 -1.703 20.918 1.00 91.50 135 SER A O 1
ATOM 1086 N N . ASN A 1 136 ? 0.541 -0.807 21.057 1.00 91.12 136 ASN A N 1
ATOM 1087 C CA . ASN A 1 136 ? 0.152 -1.526 22.268 1.00 91.12 136 ASN A CA 1
ATOM 1088 C C . ASN A 1 136 ? -0.226 -2.983 21.991 1.00 91.12 136 ASN A C 1
ATOM 1090 O O . ASN A 1 136 ? 0.154 -3.872 22.764 1.00 91.12 136 ASN A O 1
ATOM 1094 N N . GLU A 1 137 ? -0.936 -3.235 20.891 1.00 92.00 137 GLU A N 1
ATOM 1095 C CA . GLU A 1 137 ? -1.457 -4.559 20.551 1.00 92.00 137 GLU A CA 1
ATOM 1096 C C . GLU A 1 137 ? -0.527 -5.322 19.603 1.00 92.00 137 GLU A C 1
ATOM 1098 O O . GLU A 1 137 ? -0.233 -6.485 19.864 1.00 92.00 137 GLU A O 1
ATOM 1103 N N . TYR A 1 138 ? -0.009 -4.667 18.559 1.00 91.44 138 TYR A N 1
ATOM 1104 C CA . TYR A 1 138 ? 0.830 -5.307 17.529 1.00 91.44 138 TYR A CA 1
ATOM 1105 C C . TYR A 1 138 ? 2.341 -5.159 17.763 1.00 91.44 138 TYR A C 1
ATOM 1107 O O . TYR A 1 138 ? 3.137 -5.669 16.977 1.00 91.44 138 TYR A O 1
ATOM 1115 N N . LYS A 1 139 ? 2.747 -4.476 18.844 1.00 88.69 139 LYS A N 1
ATOM 1116 C CA . LYS A 1 139 ? 4.154 -4.248 19.236 1.00 88.69 139 LYS A CA 1
ATOM 1117 C C . LYS A 1 139 ? 4.993 -3.547 18.162 1.00 88.69 139 LYS A C 1
ATOM 1119 O O . LYS A 1 139 ? 6.209 -3.716 18.094 1.00 88.69 139 LYS A O 1
ATOM 1124 N N . LEU A 1 140 ? 4.353 -2.711 17.347 1.00 88.31 140 LEU A N 1
ATOM 1125 C CA . LEU A 1 140 ? 5.011 -1.912 16.318 1.00 88.31 140 LEU A CA 1
ATOM 1126 C C . LEU A 1 140 ? 5.424 -0.564 16.911 1.00 88.31 140 LEU A C 1
ATOM 1128 O O . LEU A 1 140 ? 4.654 0.392 16.929 1.00 88.31 140 LEU A O 1
ATOM 1132 N N . SER A 1 141 ? 6.655 -0.491 17.419 1.00 79.44 141 SER A N 1
ATOM 1133 C CA . SER A 1 141 ? 7.229 0.684 18.093 1.00 79.44 141 SER A CA 1
ATOM 1134 C C . SER A 1 141 ? 7.709 1.771 17.119 1.00 79.44 141 SER A C 1
ATOM 1136 O O . SER A 1 141 ? 8.831 2.281 17.204 1.00 79.44 141 SER A O 1
ATOM 1138 N N . TRP A 1 142 ? 6.859 2.151 16.164 1.00 83.00 142 TRP A N 1
ATOM 1139 C CA . TRP A 1 142 ? 7.177 3.219 15.220 1.00 83.00 142 TRP A CA 1
ATOM 1140 C C . TRP A 1 142 ? 7.245 4.572 15.928 1.00 83.00 142 TRP A C 1
ATOM 1142 O O . TRP A 1 142 ? 6.261 5.074 16.469 1.00 83.00 142 TRP A O 1
ATOM 1152 N N . LYS A 1 143 ? 8.429 5.188 15.885 1.00 67.81 143 LYS A N 1
ATOM 1153 C CA . LYS A 1 143 ? 8.692 6.491 16.514 1.00 67.81 143 LYS A CA 1
ATOM 1154 C C . LYS A 1 143 ? 8.019 7.653 15.777 1.00 67.81 143 LYS A C 1
ATOM 1156 O O . LYS A 1 143 ? 7.808 8.710 16.363 1.00 67.81 143 LYS A O 1
ATOM 1161 N N . THR A 1 144 ? 7.697 7.479 14.495 1.00 73.31 144 THR A N 1
ATOM 1162 C CA . THR A 1 144 ? 7.186 8.539 13.621 1.00 73.31 144 THR A CA 1
ATOM 1163 C C . THR A 1 144 ? 5.753 8.264 13.175 1.00 73.31 144 THR A C 1
ATOM 1165 O O . THR A 1 144 ? 5.374 7.139 12.858 1.00 73.31 144 THR A O 1
ATOM 1168 N N . LYS A 1 145 ? 4.952 9.331 13.061 1.00 78.56 145 LYS A N 1
ATOM 1169 C CA . LYS A 1 145 ? 3.582 9.265 12.515 1.00 78.56 145 LYS A CA 1
ATOM 1170 C C . LYS A 1 145 ? 3.547 8.858 11.032 1.00 78.56 145 LYS A C 1
ATOM 1172 O O . LYS A 1 145 ? 2.496 8.475 10.523 1.00 78.56 145 LYS A O 1
ATOM 1177 N N . SER A 1 146 ? 4.683 8.952 10.334 1.00 84.06 146 SER A N 1
ATOM 1178 C CA . SER A 1 146 ? 4.805 8.696 8.895 1.00 84.06 146 SER A CA 1
ATOM 1179 C C . SER A 1 146 ? 4.366 7.287 8.499 1.00 84.06 146 SER A C 1
ATOM 1181 O O . SER A 1 146 ? 3.725 7.136 7.466 1.00 84.06 146 SER A O 1
ATOM 1183 N N . GLU A 1 147 ? 4.644 6.278 9.328 1.00 90.31 147 GLU A N 1
ATOM 1184 C CA . GLU A 1 147 ? 4.303 4.880 9.030 1.00 90.31 147 GLU A CA 1
ATOM 1185 C C . GLU A 1 147 ? 2.793 4.640 8.972 1.00 90.31 147 GLU A C 1
ATOM 1187 O O . GLU A 1 147 ? 2.302 3.922 8.096 1.00 90.31 147 GLU A O 1
ATOM 1192 N N . ILE A 1 148 ? 2.045 5.279 9.874 1.00 94.00 148 ILE A N 1
ATOM 1193 C CA . ILE A 1 148 ? 0.583 5.208 9.899 1.00 94.00 148 ILE A CA 1
ATOM 1194 C C . ILE A 1 148 ? -0.004 6.033 8.758 1.00 94.00 148 ILE A C 1
ATOM 1196 O O . ILE A 1 148 ? -0.862 5.542 8.031 1.00 94.00 148 ILE A O 1
ATOM 1200 N N . HIS A 1 149 ? 0.489 7.253 8.539 1.00 93.62 149 HIS A N 1
ATOM 1201 C CA . HIS A 1 149 ? 0.002 8.091 7.442 1.00 93.62 149 HIS A CA 1
ATOM 1202 C C . HIS A 1 149 ? 0.236 7.465 6.064 1.00 93.62 149 HIS A C 1
ATOM 1204 O O . HIS A 1 149 ? -0.651 7.541 5.220 1.00 93.62 149 HIS A O 1
ATOM 1210 N N . ALA A 1 150 ? 1.380 6.811 5.839 1.00 93.75 150 ALA A N 1
ATOM 1211 C CA . ALA A 1 150 ? 1.643 6.102 4.591 1.00 93.75 150 ALA A CA 1
ATOM 1212 C C . ALA A 1 150 ? 0.586 5.017 4.339 1.00 93.75 150 ALA A C 1
ATOM 1214 O O . ALA A 1 150 ? -0.018 4.990 3.270 1.00 93.75 150 ALA A O 1
ATOM 1215 N N . ARG A 1 151 ? 0.299 4.180 5.343 1.00 96.50 151 ARG A N 1
ATOM 1216 C CA . ARG A 1 151 ? -0.727 3.128 5.253 1.00 96.50 151 ARG A CA 1
ATOM 1217 C C . ARG A 1 151 ? -2.114 3.692 4.999 1.00 96.50 151 ARG A C 1
ATOM 1219 O O . ARG A 1 151 ? -2.806 3.210 4.113 1.00 96.50 151 ARG A O 1
ATOM 1226 N N . LEU A 1 152 ? -2.501 4.724 5.747 1.00 97.31 152 LEU A N 1
ATOM 1227 C CA . LEU A 1 152 ? -3.808 5.361 5.598 1.00 97.31 152 LEU A CA 1
ATOM 1228 C C . LEU A 1 152 ? -3.974 5.986 4.213 1.00 97.31 152 LEU A C 1
ATOM 1230 O O . LEU A 1 152 ? -5.024 5.830 3.606 1.00 97.31 152 LEU A O 1
ATOM 1234 N N . ASN A 1 153 ? -2.941 6.641 3.683 1.00 96.44 153 ASN A N 1
ATOM 1235 C CA . ASN A 1 153 ? -2.995 7.209 2.338 1.00 96.44 153 ASN A CA 1
ATOM 1236 C C . ASN A 1 153 ? -3.113 6.121 1.265 1.00 96.44 153 ASN A C 1
ATOM 1238 O O . ASN A 1 153 ? -3.933 6.270 0.372 1.00 96.44 153 ASN A O 1
ATOM 1242 N N . TRP A 1 154 ? -2.373 5.014 1.381 1.00 97.38 154 TRP A N 1
ATOM 1243 C CA . TRP A 1 154 ? -2.535 3.868 0.482 1.00 97.38 154 TRP A CA 1
ATOM 1244 C C . TRP A 1 154 ? -3.945 3.275 0.551 1.00 97.38 154 TRP A C 1
ATOM 1246 O O . TRP A 1 154 ? -4.578 3.101 -0.481 1.00 97.38 154 TRP A O 1
ATOM 1256 N N . LEU A 1 155 ? -4.461 3.013 1.755 1.00 98.19 155 LEU A N 1
ATOM 1257 C CA . LEU A 1 155 ? -5.810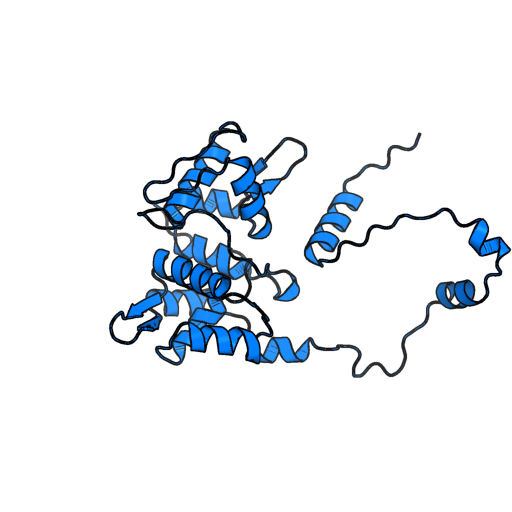 2.470 1.952 1.00 98.19 155 LEU A CA 1
ATOM 1258 C C . LEU A 1 155 ? -6.906 3.403 1.414 1.00 98.19 155 LEU A C 1
ATOM 1260 O O . LEU A 1 155 ? -7.915 2.917 0.909 1.00 98.19 155 LEU A O 1
ATOM 1264 N N . LYS A 1 156 ? -6.714 4.724 1.519 1.00 97.50 156 LYS A N 1
ATOM 1265 C CA . LYS A 1 156 ? -7.601 5.724 0.908 1.00 97.50 156 LYS A CA 1
ATOM 1266 C C . LYS A 1 156 ? -7.525 5.685 -0.611 1.00 97.50 156 LYS A C 1
ATOM 1268 O O . LYS A 1 156 ? -8.555 5.698 -1.270 1.00 97.50 156 LYS A O 1
ATOM 1273 N N . ASP A 1 157 ? -6.311 5.637 -1.147 1.00 96.50 157 ASP A N 1
ATOM 1274 C CA . ASP A 1 157 ? -6.050 5.667 -2.585 1.00 96.50 157 ASP A CA 1
ATOM 1275 C C . ASP A 1 157 ? -6.650 4.458 -3.315 1.00 96.50 157 ASP A C 1
ATOM 1277 O O . ASP A 1 157 ? -7.142 4.616 -4.426 1.00 96.50 157 ASP A O 1
ATOM 1281 N N . VAL A 1 158 ? -6.693 3.290 -2.661 1.00 96.69 158 VAL A N 1
ATOM 1282 C CA . VAL A 1 158 ? -7.380 2.084 -3.167 1.00 96.69 158 VAL A CA 1
ATOM 1283 C C . VAL A 1 158 ? -8.855 1.976 -2.731 1.00 96.69 158 VAL A C 1
ATOM 1285 O O . VAL A 1 158 ? -9.488 0.942 -2.925 1.00 96.69 158 VAL A O 1
ATOM 1288 N N . GLY A 1 159 ? -9.416 3.010 -2.094 1.00 97.75 159 GLY A N 1
ATOM 1289 C CA . GLY A 1 159 ? -10.844 3.092 -1.748 1.00 97.75 159 GLY A CA 1
ATOM 1290 C C . GLY A 1 159 ? -11.324 2.193 -0.597 1.00 97.75 159 GLY A C 1
ATOM 1291 O O . GLY A 1 159 ? -12.528 1.993 -0.421 1.00 97.75 159 GLY A O 1
ATOM 1292 N N . LEU A 1 160 ? -10.419 1.632 0.209 1.00 98.62 160 LEU A N 1
ATOM 1293 C CA . LEU A 1 160 ? -10.778 0.722 1.310 1.00 98.62 160 LEU A CA 1
ATOM 1294 C C . LEU A 1 160 ? -11.183 1.456 2.594 1.00 98.62 160 LEU A C 1
ATOM 1296 O O . LEU A 1 160 ? -11.839 0.874 3.463 1.00 98.62 160 LEU A O 1
ATOM 1300 N N . ILE A 1 161 ? -10.786 2.722 2.730 1.00 98.62 161 ILE A N 1
ATOM 1301 C CA . ILE A 1 161 ? -11.150 3.581 3.858 1.00 98.62 161 ILE A CA 1
ATOM 1302 C C . ILE A 1 161 ? -11.504 4.985 3.375 1.00 98.62 161 ILE A C 1
ATOM 1304 O O . ILE A 1 161 ? -11.019 5.443 2.342 1.00 98.62 161 ILE A O 1
ATOM 1308 N N . GLU A 1 162 ? -12.270 5.694 4.191 1.00 98.12 162 GLU A N 1
ATOM 1309 C CA . GLU A 1 162 ? -12.601 7.104 4.010 1.00 98.12 162 GLU A CA 1
ATOM 1310 C C . GLU A 1 162 ? -12.052 7.936 5.171 1.00 98.12 162 GLU A C 1
ATOM 1312 O O . GLU A 1 162 ? -11.729 7.412 6.241 1.00 98.12 162 GLU A O 1
ATOM 1317 N N . PHE A 1 163 ? -11.904 9.241 4.943 1.00 97.81 163 PHE A N 1
ATOM 1318 C CA . PHE A 1 163 ? -11.491 10.202 5.960 1.00 97.81 163 PHE A CA 1
ATOM 1319 C C . PHE A 1 163 ? -12.548 11.293 6.095 1.00 97.81 163 PHE A C 1
ATOM 1321 O O . PHE A 1 163 ? -12.902 11.936 5.112 1.00 97.81 163 PHE A O 1
ATOM 1328 N N . GLU A 1 164 ? -13.017 11.505 7.317 1.00 95.94 164 GLU A N 1
ATOM 1329 C CA . GLU A 1 164 ? -13.967 12.551 7.669 1.00 95.94 164 GLU A CA 1
ATOM 1330 C C . GLU A 1 164 ? -13.212 13.780 8.192 1.00 95.94 164 GLU A C 1
ATOM 1332 O O . GLU A 1 164 ? -12.710 13.777 9.320 1.00 95.94 164 GLU A O 1
ATOM 1337 N N . ASP A 1 165 ? -13.160 14.855 7.400 1.00 90.62 165 ASP A N 1
ATOM 1338 C CA . ASP A 1 165 ? -12.384 16.058 7.739 1.00 90.62 165 ASP A CA 1
ATOM 1339 C C . ASP A 1 165 ? -12.850 16.730 9.042 1.00 90.62 165 ASP A C 1
ATOM 1341 O O . ASP A 1 165 ? -12.028 17.183 9.836 1.00 90.62 165 ASP A O 1
ATOM 1345 N N . PHE A 1 166 ? -14.163 16.766 9.302 1.00 91.56 166 PHE A N 1
ATOM 1346 C CA . PHE A 1 166 ? -14.714 17.425 10.492 1.00 91.56 166 PHE A CA 1
ATOM 1347 C C . PHE A 1 166 ? -14.329 16.713 11.796 1.00 91.56 166 PHE A C 1
ATOM 1349 O O . PHE A 1 166 ? -14.011 17.357 12.795 1.00 91.56 166 PHE A O 1
ATOM 1356 N N . SER A 1 167 ? -14.364 15.379 11.797 1.00 92.56 167 SER A N 1
ATOM 1357 C CA . SER A 1 167 ? -14.097 14.563 12.984 1.00 92.56 167 SER A CA 1
ATOM 1358 C C . SER A 1 167 ? -12.634 14.104 13.070 1.00 92.56 167 SER A C 1
ATOM 1360 O O . SER A 1 167 ? -12.212 13.600 14.115 1.00 92.56 167 SER A O 1
ATOM 1362 N N . LEU A 1 168 ? -11.853 14.295 11.997 1.00 95.50 168 LEU A N 1
ATOM 1363 C CA . LEU A 1 168 ? -10.494 13.780 11.802 1.00 95.50 168 LEU A CA 1
ATOM 1364 C C . LEU A 1 168 ? -10.404 12.259 12.004 1.00 95.50 168 LEU A C 1
ATOM 1366 O O . LEU A 1 168 ? -9.393 11.732 12.494 1.00 95.50 168 LEU A O 1
ATOM 1370 N N . LYS A 1 169 ? -11.477 11.549 11.649 1.00 97.69 169 LYS A N 1
ATOM 1371 C CA . LYS A 1 169 ? -11.593 10.098 11.793 1.00 97.69 169 LYS A CA 1
ATOM 1372 C C . LYS A 1 169 ? -11.508 9.406 10.448 1.00 97.69 169 LYS A C 1
ATOM 1374 O O . LYS A 1 169 ? -11.872 9.951 9.414 1.00 97.69 169 LYS A O 1
ATOM 1379 N N . TYR A 1 170 ? -11.031 8.175 10.504 1.00 98.50 170 TYR A N 1
ATOM 1380 C CA . TYR A 1 170 ? -11.049 7.243 9.395 1.00 98.50 170 TYR A CA 1
ATOM 1381 C C . TYR A 1 170 ? -12.155 6.225 9.632 1.00 98.50 170 TYR A C 1
ATOM 1383 O O . TYR A 1 170 ? -12.353 5.796 10.771 1.00 98.50 170 TYR A O 1
ATOM 1391 N N . SER A 1 171 ? -12.844 5.827 8.571 1.00 98.31 171 SER A N 1
ATOM 1392 C CA . SER A 1 171 ? -13.887 4.800 8.574 1.00 98.31 171 SER A CA 1
ATOM 1393 C C . SER A 1 171 ? -13.593 3.769 7.483 1.00 98.31 171 SER A C 1
ATOM 1395 O O . SER A 1 171 ? -12.920 4.061 6.496 1.00 98.31 171 SER A O 1
ATOM 1397 N N . ILE A 1 172 ? -14.038 2.527 7.678 1.00 98.56 172 ILE A N 1
ATOM 1398 C CA . ILE A 1 172 ? -13.907 1.473 6.664 1.00 98.56 172 ILE A CA 1
ATOM 1399 C C . ILE A 1 172 ? -15.080 1.544 5.679 1.00 98.56 172 ILE A C 1
ATOM 1401 O O . ILE A 1 172 ? -16.234 1.625 6.106 1.00 98.56 172 ILE A O 1
ATOM 1405 N N . THR A 1 173 ? -14.797 1.461 4.377 1.00 98.69 173 THR A N 1
ATOM 1406 C CA . THR A 1 173 ? -15.832 1.419 3.329 1.00 98.69 173 THR A CA 1
ATOM 1407 C C . THR A 1 173 ? -16.450 0.023 3.215 1.00 98.69 173 THR A C 1
ATOM 1409 O O . THR A 1 173 ? -15.918 -0.958 3.742 1.00 98.69 173 THR A O 1
ATOM 1412 N N . ASP A 1 174 ? -17.564 -0.119 2.494 1.00 98.38 174 ASP A N 1
ATOM 1413 C CA . ASP A 1 174 ? -18.128 -1.449 2.209 1.00 98.38 174 ASP A CA 1
ATOM 1414 C C . ASP A 1 174 ? -17.202 -2.298 1.323 1.00 98.38 174 ASP A C 1
ATOM 1416 O O . ASP A 1 174 ? -17.106 -3.518 1.504 1.00 98.38 174 ASP A O 1
ATOM 1420 N N . LEU A 1 175 ? -16.435 -1.642 0.445 1.00 98.25 175 LEU A N 1
ATOM 1421 C CA . LEU A 1 175 ? -15.342 -2.261 -0.299 1.00 98.25 175 LEU A CA 1
ATOM 1422 C C . LEU A 1 175 ? -14.262 -2.784 0.658 1.00 98.25 175 LEU A C 1
ATOM 1424 O O . LEU A 1 175 ? -13.879 -3.947 0.571 1.00 98.25 175 LEU A O 1
ATOM 1428 N N . GLY A 1 176 ? -13.843 -1.966 1.628 1.00 98.44 176 GLY A N 1
ATOM 1429 C CA . GLY A 1 176 ? -12.898 -2.348 2.678 1.00 98.44 176 GLY A CA 1
ATOM 1430 C C . GLY A 1 176 ? -13.358 -3.552 3.497 1.00 98.44 176 GLY A C 1
ATOM 1431 O O . GLY A 1 176 ? -12.569 -4.462 3.757 1.00 98.44 176 GLY A O 1
ATOM 1432 N N . LYS A 1 177 ? -14.642 -3.601 3.875 1.00 98.44 177 LYS A N 1
ATOM 1433 C CA . LYS A 1 177 ? -15.226 -4.739 4.609 1.00 98.44 177 LYS A CA 1
ATOM 1434 C C . LYS A 1 177 ? -15.201 -6.022 3.776 1.00 98.44 177 LYS A C 1
ATOM 1436 O O . LYS A 1 177 ? -14.833 -7.071 4.303 1.00 98.44 177 LYS A O 1
ATOM 1441 N N . SER A 1 178 ? -15.573 -5.927 2.498 1.00 97.19 178 SER A N 1
ATOM 1442 C CA . SER A 1 178 ? -15.601 -7.058 1.559 1.00 97.19 178 SER A CA 1
ATOM 1443 C C . SER A 1 178 ? -14.196 -7.563 1.237 1.00 97.19 178 SER A C 1
ATOM 1445 O O . SER A 1 178 ? -13.952 -8.762 1.204 1.00 97.19 178 SER A O 1
ATOM 1447 N N . PHE A 1 179 ? -13.238 -6.654 1.072 1.00 97.44 179 PHE A N 1
ATOM 1448 C CA . PHE A 1 179 ? -11.832 -7.003 0.915 1.00 97.44 179 PHE A CA 1
ATOM 1449 C C . PHE A 1 179 ? -11.305 -7.737 2.156 1.00 97.44 179 PHE A C 1
ATOM 1451 O O . PHE A 1 179 ? -10.733 -8.819 2.039 1.00 97.44 179 PHE A O 1
ATOM 1458 N N . LEU A 1 180 ? -11.558 -7.201 3.357 1.00 97.19 180 LEU A N 1
ATOM 1459 C CA . LEU A 1 180 ? -11.089 -7.786 4.616 1.00 97.19 180 LEU A CA 1
ATOM 1460 C C . LEU A 1 180 ? -11.650 -9.194 4.874 1.00 97.19 180 LEU A C 1
ATOM 1462 O O . LEU A 1 180 ? -10.959 -10.010 5.482 1.00 97.19 180 LEU A O 1
ATOM 1466 N N . SER A 1 181 ? -12.882 -9.492 4.446 1.00 95.62 181 SER A N 1
ATOM 1467 C CA . SER A 1 181 ? -13.454 -10.838 4.595 1.00 95.62 181 SER A CA 1
ATOM 1468 C C . SER A 1 181 ? -12.791 -11.870 3.680 1.00 95.62 181 SER A C 1
ATOM 1470 O O . SER A 1 181 ? -12.761 -13.046 4.036 1.00 95.62 181 SER A O 1
ATOM 1472 N N . VAL A 1 182 ? -12.238 -11.433 2.546 1.00 94.12 182 VAL A N 1
ATOM 1473 C CA . VAL A 1 182 ? -11.507 -12.281 1.598 1.00 94.12 182 VAL A CA 1
ATOM 1474 C C . VAL A 1 182 ? -10.061 -12.484 2.035 1.00 94.12 182 VAL A C 1
ATOM 1476 O O . VAL A 1 182 ? -9.612 -13.624 2.124 1.00 94.12 182 VAL A O 1
ATOM 1479 N N . VAL A 1 183 ? -9.322 -11.400 2.296 1.00 94.25 183 VAL A N 1
ATOM 1480 C CA . VAL A 1 183 ? -7.886 -11.509 2.603 1.00 94.25 183 VAL A CA 1
ATOM 1481 C C . VAL A 1 183 ? -7.628 -11.908 4.054 1.00 94.25 183 VAL A C 1
ATOM 1483 O O . VAL A 1 183 ? -6.650 -12.585 4.338 1.00 94.25 183 VAL A O 1
ATOM 1486 N N . GLY A 1 184 ? -8.510 -11.542 4.984 1.00 93.81 184 GLY A N 1
ATOM 1487 C CA . GLY A 1 184 ? -8.281 -11.737 6.412 1.00 93.81 184 GLY A CA 1
ATOM 1488 C C . GLY A 1 184 ? -7.261 -10.754 7.001 1.00 93.81 184 GLY A C 1
ATOM 1489 O O . GLY A 1 184 ? -6.900 -9.742 6.404 1.00 93.81 184 GLY A O 1
ATOM 1490 N N . TYR A 1 185 ? -6.845 -11.013 8.238 1.00 94.69 185 TYR A N 1
ATOM 1491 C CA . TYR A 1 185 ? -5.867 -10.209 8.974 1.00 94.69 185 TYR A CA 1
ATOM 1492 C C . TYR A 1 185 ? -5.287 -11.034 10.124 1.00 94.69 185 TYR A C 1
ATOM 1494 O O . TYR A 1 185 ? -5.929 -11.974 10.596 1.00 94.69 185 TYR A O 1
ATOM 1502 N N . VAL A 1 186 ? -4.096 -10.663 10.591 1.00 93.50 186 VAL A N 1
ATOM 1503 C CA . VAL A 1 186 ? -3.482 -11.295 11.768 1.00 93.50 186 VAL A CA 1
ATOM 1504 C C . VAL A 1 186 ? -4.085 -10.688 13.028 1.00 93.50 186 VAL A C 1
ATOM 1506 O O . VAL A 1 186 ? -4.130 -9.465 13.162 1.00 93.50 186 VAL A O 1
ATOM 1509 N N . LYS A 1 187 ? -4.549 -11.515 13.968 1.00 92.38 187 LYS A N 1
ATOM 1510 C CA . LYS A 1 187 ? -5.081 -11.011 15.242 1.00 92.38 187 LYS A CA 1
ATOM 1511 C C . LYS A 1 187 ? -3.939 -10.715 16.210 1.00 92.38 187 LYS A C 1
ATOM 1513 O O . LYS A 1 187 ? -2.986 -11.485 16.310 1.00 92.38 187 LYS A O 1
ATOM 1518 N N . SER A 1 188 ? -4.036 -9.630 16.975 1.00 89.94 188 SER A N 1
ATOM 1519 C CA . SER A 1 188 ? -2.975 -9.248 17.919 1.00 89.94 188 SER A CA 1
ATOM 1520 C C . SER A 1 188 ? -2.763 -10.293 19.024 1.00 89.94 188 SER A C 1
ATOM 1522 O O . SER A 1 188 ? -1.659 -10.430 19.550 1.00 89.94 188 SER A O 1
ATOM 1524 N N . GLU A 1 189 ? -3.783 -11.090 19.353 1.00 87.25 189 GLU A N 1
ATOM 1525 C CA . GLU A 1 189 ? -3.683 -12.193 20.311 1.00 87.25 189 GLU A CA 1
ATOM 1526 C C . GLU A 1 189 ? -2.821 -13.360 19.806 1.00 87.25 189 GLU A C 1
ATOM 1528 O O . GLU A 1 189 ? -2.209 -14.056 20.617 1.00 87.25 189 GLU A O 1
ATOM 1533 N N . GLU A 1 190 ? -2.732 -13.563 18.490 1.00 83.94 190 GLU A N 1
ATOM 1534 C CA . GLU A 1 190 ? -1.906 -14.613 17.876 1.00 83.94 190 GLU A CA 1
ATOM 1535 C C . GLU A 1 190 ? -0.414 -14.277 18.006 1.00 83.94 190 GLU A C 1
ATOM 1537 O O . GLU A 1 190 ? 0.404 -15.163 18.247 1.00 83.94 190 GLU A O 1
ATOM 1542 N N . LEU A 1 191 ? -0.071 -12.985 17.978 1.00 81.25 191 LEU A N 1
ATOM 1543 C CA . LEU A 1 191 ? 1.302 -12.498 18.157 1.00 81.25 191 LEU A CA 1
ATOM 1544 C C . LEU A 1 191 ? 1.817 -12.693 19.585 1.00 81.25 191 LEU A C 1
ATOM 1546 O O . LEU A 1 191 ? 3.006 -12.917 19.795 1.00 81.25 191 LEU A O 1
ATOM 1550 N N . LYS A 1 192 ? 0.925 -12.639 20.581 1.00 63.47 192 LYS A N 1
ATOM 1551 C CA . LYS A 1 192 ? 1.293 -12.849 21.991 1.00 63.47 192 LYS A CA 1
ATOM 1552 C C . LYS A 1 192 ? 1.738 -14.285 22.269 1.00 63.47 192 LYS A C 1
ATOM 1554 O O . LYS A 1 192 ? 2.533 -14.486 23.175 1.00 63.47 192 LYS A O 1
ATOM 1559 N N . ARG A 1 193 ? 1.251 -15.265 21.498 1.00 53.16 193 ARG A N 1
ATOM 1560 C CA . ARG A 1 193 ? 1.614 -16.686 21.652 1.00 53.16 193 ARG A CA 1
ATOM 1561 C C . ARG A 1 193 ? 2.981 -17.037 21.061 1.00 53.16 193 ARG A C 1
ATOM 1563 O O . ARG A 1 193 ? 3.515 -18.085 21.392 1.00 53.16 193 ARG A O 1
ATOM 1570 N N . TYR A 1 194 ? 3.540 -16.179 20.209 1.00 49.03 194 TYR A N 1
ATOM 1571 C CA . TYR A 1 194 ? 4.873 -16.363 19.624 1.00 49.03 194 TYR A CA 1
ATOM 1572 C C . TYR A 1 194 ? 6.005 -15.798 20.486 1.00 49.03 194 TYR A C 1
ATOM 1574 O O . TYR A 1 194 ? 7.178 -15.995 20.166 1.00 49.03 194 TYR A O 1
ATOM 1582 N N . ILE A 1 195 ? 5.674 -15.097 21.573 1.00 49.06 195 ILE A N 1
ATOM 1583 C CA . ILE A 1 195 ? 6.668 -14.648 22.539 1.00 49.06 195 ILE A CA 1
ATOM 1584 C C . ILE A 1 195 ? 7.017 -15.856 23.407 1.00 49.06 195 ILE A C 1
ATOM 1586 O O . ILE A 1 195 ? 6.337 -16.152 24.382 1.00 49.06 195 ILE A O 1
ATOM 1590 N N . ASP A 1 196 ? 8.093 -16.510 22.977 1.00 47.81 196 ASP A N 1
ATOM 1591 C CA . ASP A 1 196 ? 8.877 -17.505 23.696 1.00 47.81 196 ASP A CA 1
ATOM 1592 C C . ASP A 1 196 ? 8.289 -18.932 23.727 1.00 47.81 196 ASP A C 1
ATOM 1594 O O . ASP A 1 196 ? 7.690 -19.394 24.695 1.00 47.81 196 ASP A O 1
ATOM 1598 N N . GLN A 1 197 ? 8.530 -19.662 22.629 1.00 49.34 197 GLN A N 1
ATOM 1599 C CA . GLN A 1 197 ? 8.310 -21.114 22.535 1.00 49.34 197 GLN A CA 1
ATOM 1600 C C . GLN A 1 197 ? 9.155 -21.912 23.547 1.00 49.34 197 GLN A C 1
ATOM 1602 O O . GLN A 1 197 ? 8.861 -23.081 23.774 1.00 49.34 197 GLN A O 1
ATOM 1607 N N . THR A 1 198 ? 10.164 -21.287 24.168 1.00 54.97 198 THR A N 1
ATOM 1608 C CA . THR A 1 198 ? 11.049 -21.912 25.159 1.00 54.97 198 THR A CA 1
ATOM 1609 C C . THR A 1 198 ? 10.573 -21.710 26.600 1.00 54.97 198 THR A C 1
ATOM 1611 O O . THR A 1 198 ? 11.183 -22.245 27.517 1.00 54.97 198 THR A O 1
ATOM 1614 N N . LEU A 1 199 ? 9.444 -21.020 26.833 1.00 57.84 199 LEU A N 1
ATOM 1615 C CA . LEU A 1 199 ? 8.886 -20.839 28.187 1.00 57.84 199 LEU A CA 1
ATOM 1616 C C . LEU A 1 199 ? 8.618 -22.167 28.914 1.00 57.84 199 LEU A C 1
ATOM 1618 O O . LEU A 1 199 ? 8.727 -22.224 30.139 1.00 57.84 199 LEU A O 1
ATOM 1622 N N . ASP A 1 200 ? 8.293 -23.222 28.163 1.00 57.56 200 ASP A N 1
ATOM 1623 C CA . ASP A 1 200 ? 8.091 -24.577 28.686 1.00 57.56 200 ASP A CA 1
ATOM 1624 C C . ASP A 1 200 ? 9.336 -25.479 28.528 1.00 57.56 200 ASP A C 1
ATOM 1626 O O . ASP A 1 200 ? 9.353 -26.609 29.032 1.00 57.56 200 ASP A O 1
ATOM 1630 N N . GLU A 1 201 ? 10.396 -25.002 27.864 1.00 61.97 201 GLU A N 1
ATOM 1631 C CA . GLU A 1 201 ? 11.669 -25.715 27.749 1.00 61.97 201 GLU A CA 1
ATOM 1632 C C . GLU A 1 201 ? 12.429 -25.611 29.076 1.00 61.97 201 GLU A C 1
ATOM 1634 O O . GLU A 1 201 ? 12.930 -24.563 29.475 1.00 61.97 201 GLU A O 1
ATOM 1639 N N . ARG A 1 202 ? 12.518 -26.730 29.799 1.00 64.75 202 ARG A N 1
ATOM 1640 C CA . ARG A 1 202 ? 13.243 -26.792 31.080 1.00 64.75 202 ARG A CA 1
ATOM 1641 C C . ARG A 1 202 ? 14.747 -26.992 30.911 1.00 64.75 202 ARG A C 1
ATOM 1643 O O . ARG A 1 202 ? 15.495 -26.783 31.862 1.00 64.75 202 ARG A O 1
ATOM 1650 N N . GLU A 1 203 ? 15.180 -27.406 29.725 1.00 66.19 203 GLU A N 1
ATOM 1651 C CA . GLU A 1 203 ? 16.567 -27.731 29.410 1.00 66.19 203 GLU A CA 1
ATOM 1652 C C . GLU A 1 203 ? 16.889 -27.284 27.983 1.00 66.19 203 GLU A C 1
ATOM 1654 O O . GLU A 1 203 ? 16.157 -27.605 27.049 1.00 66.19 203 GLU A O 1
ATOM 1659 N N . VAL A 1 204 ? 18.007 -26.576 27.809 1.00 62.00 204 VAL A N 1
ATOM 1660 C CA . VAL A 1 204 ? 18.560 -26.278 26.484 1.00 62.00 204 VAL A CA 1
ATOM 1661 C C . VAL A 1 204 ? 19.488 -27.435 26.114 1.00 62.00 204 VAL A C 1
ATOM 1663 O O . VAL A 1 204 ? 20.514 -27.605 26.781 1.00 62.00 204 VAL A O 1
ATOM 1666 N N . PRO A 1 205 ? 19.183 -28.248 25.086 1.00 66.75 205 PRO A N 1
ATOM 1667 C CA . PRO A 1 205 ? 20.064 -29.333 24.683 1.00 66.75 205 PRO A CA 1
ATOM 1668 C C . PRO A 1 205 ? 21.366 -28.749 24.128 1.00 66.75 205 PRO A C 1
ATOM 1670 O O . PRO A 1 205 ? 21.432 -28.266 22.997 1.00 66.75 205 PRO A O 1
ATOM 1673 N N . ILE A 1 206 ? 22.427 -28.782 24.935 1.00 66.19 206 ILE A N 1
ATOM 1674 C CA . ILE A 1 206 ? 23.754 -28.354 24.501 1.00 66.19 206 ILE A CA 1
ATOM 1675 C C . ILE A 1 206 ? 24.350 -29.471 23.647 1.00 66.19 206 ILE A C 1
ATOM 1677 O O . ILE A 1 206 ? 24.638 -30.568 24.123 1.00 66.19 206 ILE A O 1
ATOM 1681 N N . SER A 1 207 ? 24.556 -29.189 22.368 1.00 72.06 207 SER A N 1
ATOM 1682 C CA . SER A 1 207 ? 25.238 -30.096 21.448 1.00 72.06 207 SER A CA 1
ATOM 1683 C C . SER A 1 207 ? 26.671 -30.394 21.908 1.00 72.06 207 SER A C 1
ATOM 1685 O O . SER A 1 207 ? 27.383 -29.485 22.335 1.00 72.06 207 SER A O 1
ATOM 1687 N N . ALA A 1 208 ? 27.127 -31.640 21.748 1.00 71.38 208 ALA A N 1
ATOM 1688 C CA . ALA A 1 208 ? 28.450 -32.092 22.198 1.00 71.38 208 ALA A CA 1
ATOM 1689 C C . ALA A 1 208 ? 29.611 -31.202 21.704 1.00 71.38 208 ALA A C 1
ATOM 1691 O O . ALA A 1 208 ? 30.497 -30.870 22.487 1.00 71.38 208 ALA A O 1
ATOM 1692 N N . TRP A 1 209 ? 29.548 -30.716 20.459 1.00 75.19 209 TRP A N 1
ATOM 1693 C CA . TRP A 1 209 ? 30.564 -29.819 19.892 1.00 75.19 209 TRP A CA 1
ATOM 1694 C C . TRP A 1 209 ? 30.665 -28.470 20.630 1.00 75.19 209 TRP A C 1
ATOM 1696 O O . TRP A 1 209 ? 31.741 -27.883 20.717 1.00 75.19 209 TRP A O 1
ATOM 1706 N N . ALA A 1 210 ? 29.562 -27.971 21.196 1.00 69.94 210 ALA A N 1
ATOM 1707 C CA . ALA A 1 210 ? 29.556 -26.727 21.964 1.00 69.94 210 ALA A CA 1
ATOM 1708 C C . ALA A 1 210 ? 30.217 -26.928 23.339 1.00 69.94 210 ALA A C 1
ATOM 1710 O O . ALA A 1 210 ? 30.986 -26.076 23.781 1.00 69.94 210 ALA A O 1
ATOM 1711 N N . LEU A 1 211 ? 29.995 -28.087 23.974 1.00 74.88 211 LEU A N 1
ATOM 1712 C CA . LEU A 1 211 ? 30.701 -28.483 25.201 1.00 74.88 211 LEU A CA 1
ATOM 1713 C C . LEU A 1 211 ? 32.197 -28.709 24.956 1.00 74.88 211 LEU A C 1
ATOM 1715 O O . LEU A 1 211 ? 33.010 -28.419 25.831 1.00 74.88 211 LEU A O 1
ATOM 1719 N N . GLU A 1 212 ? 32.565 -29.221 23.782 1.00 72.69 212 GLU A N 1
ATOM 1720 C CA . GLU A 1 212 ? 33.960 -29.352 23.355 1.00 72.69 212 GLU A CA 1
ATOM 1721 C C . GLU A 1 212 ? 34.614 -27.987 23.118 1.00 72.69 212 GLU A C 1
ATOM 1723 O O . GLU A 1 212 ? 35.741 -27.783 23.563 1.00 72.69 212 GLU A O 1
ATOM 1728 N N . MET A 1 213 ? 33.903 -27.014 22.529 1.00 63.94 213 MET A N 1
ATOM 1729 C CA . MET A 1 213 ? 34.422 -25.645 22.389 1.00 63.94 213 MET A CA 1
ATOM 1730 C C . MET A 1 213 ? 34.731 -24.983 23.735 1.00 63.94 213 MET A C 1
ATOM 1732 O O . MET A 1 213 ? 35.724 -24.269 23.843 1.00 63.94 213 MET A O 1
ATOM 1736 N N . CYS A 1 214 ? 33.940 -25.240 24.779 1.00 69.25 214 CYS A N 1
ATOM 1737 C CA . CYS A 1 214 ? 34.222 -24.723 26.123 1.00 69.25 214 CYS A CA 1
ATOM 1738 C C . CYS A 1 214 ? 35.491 -25.319 26.763 1.00 69.25 214 CYS A C 1
ATOM 1740 O O . CYS A 1 214 ? 35.950 -24.805 27.780 1.00 69.25 214 CYS A O 1
ATOM 1742 N N . LYS A 1 215 ? 36.042 -26.401 26.198 1.00 72.50 215 LYS A N 1
ATOM 1743 C CA . LYS A 1 215 ? 37.238 -27.103 26.691 1.00 72.50 215 LYS A CA 1
ATOM 1744 C C . LYS A 1 215 ? 38.499 -26.806 25.870 1.00 72.50 215 LYS A C 1
ATOM 1746 O O . LYS A 1 215 ? 39.556 -27.338 26.200 1.00 72.50 215 LYS A O 1
ATOM 1751 N N . MET A 1 216 ? 38.398 -25.996 24.813 1.00 71.69 216 MET A N 1
ATOM 1752 C CA . MET A 1 216 ? 39.533 -25.635 23.957 1.00 71.69 216 MET A CA 1
ATOM 1753 C C . MET A 1 216 ? 40.511 -24.712 24.693 1.00 71.69 216 MET A C 1
ATOM 1755 O O . MET A 1 216 ? 40.099 -23.814 25.429 1.00 71.69 216 MET A O 1
ATOM 1759 N N . ASN A 1 217 ? 41.811 -24.927 24.488 1.00 67.31 217 ASN A N 1
ATOM 1760 C CA . ASN A 1 217 ? 42.862 -24.098 25.081 1.00 67.31 217 ASN A CA 1
ATOM 1761 C C . ASN A 1 217 ? 43.178 -22.868 24.193 1.00 67.31 217 ASN A C 1
ATOM 1763 O O . ASN A 1 217 ? 42.677 -22.729 23.075 1.00 67.31 217 ASN A O 1
ATOM 1767 N N . GLU A 1 218 ? 44.018 -21.947 24.678 1.00 59.44 218 GLU A N 1
ATOM 1768 C CA . GLU A 1 218 ? 44.386 -20.741 23.915 1.00 59.44 218 GLU A CA 1
ATOM 1769 C C . GLU A 1 218 ? 45.112 -21.025 22.586 1.00 59.44 218 GLU A C 1
ATOM 1771 O O . GLU A 1 218 ? 45.123 -20.178 21.692 1.00 59.44 218 GLU A O 1
ATOM 1776 N N . GLU A 1 219 ? 45.749 -22.186 22.445 1.00 60.84 219 GLU A N 1
ATOM 1777 C CA . GLU A 1 219 ? 46.498 -22.580 21.248 1.00 60.84 219 GLU A CA 1
ATOM 1778 C C . GLU A 1 219 ? 45.555 -23.057 20.130 1.00 60.84 219 GLU A C 1
ATOM 1780 O O . GLU A 1 219 ? 45.724 -22.674 18.969 1.00 60.84 219 GLU A O 1
ATOM 1785 N N . ASP A 1 220 ? 44.478 -23.757 20.493 1.00 62.66 220 ASP A N 1
ATOM 1786 C CA . ASP A 1 220 ? 43.396 -24.169 19.590 1.00 62.66 220 ASP A CA 1
ATOM 1787 C C . ASP A 1 220 ? 42.595 -22.966 19.062 1.00 62.66 220 ASP A C 1
ATOM 1789 O O . ASP A 1 220 ? 42.228 -22.906 17.884 1.00 62.66 220 ASP A O 1
ATOM 1793 N N . LEU A 1 221 ? 42.369 -21.958 19.914 1.00 60.47 221 LEU A N 1
ATOM 1794 C CA . LEU A 1 221 ? 41.684 -20.716 19.537 1.00 60.47 221 LEU A CA 1
ATOM 1795 C C . LEU A 1 221 ? 42.483 -19.893 18.514 1.00 60.47 221 LEU A C 1
ATOM 1797 O O . LEU A 1 221 ? 41.888 -19.285 17.622 1.00 60.47 221 LEU A O 1
ATOM 1801 N N . ARG A 1 222 ? 43.821 -19.896 18.613 1.00 60.34 222 ARG A N 1
ATOM 1802 C CA . ARG A 1 222 ? 44.723 -19.174 17.695 1.00 60.34 222 ARG A CA 1
ATOM 1803 C C . ARG A 1 222 ? 44.779 -19.792 16.293 1.00 60.34 222 ARG A C 1
ATOM 1805 O O . ARG A 1 222 ? 44.968 -19.059 15.326 1.00 60.34 222 ARG A O 1
ATOM 1812 N N . ASN A 1 223 ? 44.565 -21.102 16.167 1.00 60.47 223 ASN A N 1
ATOM 1813 C CA . ASN A 1 223 ? 44.631 -21.830 14.892 1.00 60.47 223 ASN A CA 1
ATOM 1814 C C . ASN A 1 223 ? 43.287 -21.931 14.146 1.00 60.47 223 ASN A C 1
ATOM 1816 O O . ASN A 1 223 ? 43.207 -22.531 13.069 1.00 60.47 223 ASN A O 1
ATOM 1820 N N . ARG A 1 224 ? 42.210 -21.337 14.674 1.00 58.41 224 ARG A N 1
ATOM 1821 C CA . ARG A 1 224 ? 40.899 -21.359 14.020 1.00 58.41 224 ARG A CA 1
ATOM 1822 C C . ARG A 1 224 ? 40.908 -20.478 12.765 1.00 58.41 224 ARG A C 1
ATOM 1824 O O . ARG A 1 224 ? 41.097 -19.266 12.852 1.00 58.41 224 ARG A O 1
ATOM 1831 N N . LYS A 1 225 ? 40.595 -21.052 11.592 1.00 55.66 225 LYS A N 1
ATOM 1832 C CA . LYS A 1 225 ? 40.212 -20.252 10.413 1.00 55.66 225 LYS A CA 1
ATOM 1833 C C . LYS A 1 225 ? 38.995 -19.409 10.783 1.00 55.66 225 LYS A C 1
ATOM 1835 O O . LYS A 1 225 ? 37.939 -19.945 11.123 1.00 55.66 225 LYS A O 1
ATOM 1840 N N . THR A 1 226 ? 39.151 -18.093 10.726 1.00 45.69 226 THR A N 1
ATOM 1841 C CA . THR A 1 226 ? 38.091 -17.126 11.000 1.00 45.69 226 THR A CA 1
ATOM 1842 C C . THR A 1 226 ? 37.014 -17.279 9.930 1.00 45.69 226 THR A C 1
ATOM 1844 O O . THR A 1 226 ? 37.111 -16.726 8.838 1.00 45.69 226 THR A O 1
ATOM 1847 N N . GLY A 1 227 ? 35.984 -18.075 10.212 1.00 47.81 227 GLY A N 1
ATOM 1848 C CA . GLY A 1 227 ? 34.753 -18.031 9.441 1.00 47.81 227 GLY A CA 1
ATOM 1849 C C . GLY A 1 227 ? 34.107 -16.681 9.711 1.00 47.81 227 GLY A C 1
ATOM 1850 O O . GLY A 1 227 ? 33.425 -16.530 10.721 1.00 47.81 227 GLY A O 1
ATOM 1851 N N . MET A 1 228 ? 34.366 -15.687 8.857 1.00 38.03 228 MET A N 1
ATOM 1852 C CA . MET A 1 228 ? 33.617 -14.430 8.843 1.00 38.03 228 MET A CA 1
ATOM 1853 C C . MET A 1 228 ? 32.186 -14.727 8.376 1.00 38.03 228 MET A C 1
ATOM 1855 O O . MET A 1 228 ? 31.812 -14.472 7.237 1.00 38.03 228 MET A O 1
ATOM 1859 N N . GLY A 1 229 ? 31.395 -15.341 9.253 1.00 46.34 229 GLY A N 1
ATOM 1860 C CA . GLY A 1 229 ? 29.965 -15.513 9.065 1.00 46.34 229 GLY A CA 1
ATOM 1861 C C . GLY A 1 229 ? 29.283 -14.189 9.363 1.00 46.34 229 GLY A C 1
ATOM 1862 O O . GLY A 1 229 ? 29.047 -13.858 10.522 1.00 46.34 229 GLY A O 1
ATOM 1863 N N . TYR A 1 230 ? 29.002 -13.413 8.320 1.00 51.22 230 TYR A N 1
ATOM 1864 C CA . TYR A 1 230 ? 28.081 -12.292 8.427 1.00 51.22 230 TYR A CA 1
ATOM 1865 C C . TYR A 1 230 ? 26.674 -12.855 8.652 1.00 51.22 230 TYR A C 1
ATOM 1867 O O . TYR A 1 230 ? 26.106 -13.485 7.764 1.00 51.22 230 TYR A O 1
ATOM 1875 N N . TYR A 1 231 ? 26.132 -12.652 9.851 1.00 47.84 231 TYR A N 1
ATOM 1876 C CA . TYR A 1 231 ? 24.732 -12.930 10.155 1.00 47.84 231 TYR A CA 1
ATOM 1877 C C . TYR A 1 231 ? 23.934 -11.643 9.936 1.00 47.84 231 TYR A C 1
ATOM 1879 O O . TYR A 1 231 ? 24.081 -10.702 10.723 1.00 47.84 231 TYR A O 1
ATOM 1887 N N . PRO A 1 232 ? 23.115 -11.546 8.877 1.00 43.78 232 PRO A N 1
ATOM 1888 C CA . PRO A 1 232 ? 22.284 -10.374 8.697 1.00 43.78 232 PRO A CA 1
ATOM 1889 C C . PRO A 1 232 ? 21.185 -10.341 9.769 1.00 43.78 232 PRO A C 1
ATOM 1891 O O . PRO A 1 232 ? 20.579 -11.353 10.110 1.00 43.78 232 PRO A O 1
ATOM 1894 N N . SER A 1 233 ? 20.929 -9.147 10.301 1.00 42.59 233 SER A N 1
ATOM 1895 C CA . SER A 1 233 ? 20.060 -8.905 11.467 1.00 42.59 233 SER A CA 1
ATOM 1896 C C . SER A 1 233 ? 18.556 -9.140 11.198 1.00 42.59 233 SER A C 1
ATOM 1898 O O . SER A 1 233 ? 17.727 -9.018 12.097 1.00 42.59 233 SER A O 1
ATOM 1900 N N . GLY A 1 234 ? 18.170 -9.472 9.961 1.00 45.59 234 GLY A N 1
ATOM 1901 C CA . GLY A 1 234 ? 16.780 -9.691 9.563 1.00 45.59 234 GLY A CA 1
ATOM 1902 C C . GLY A 1 234 ? 16.509 -11.125 9.115 1.00 45.59 234 GLY A C 1
ATOM 1903 O O . GLY A 1 234 ? 17.200 -11.637 8.243 1.00 45.59 234 GLY A O 1
ATOM 1904 N N . ILE A 1 235 ? 15.431 -11.740 9.616 1.00 55.72 235 ILE A N 1
ATOM 1905 C CA . ILE A 1 235 ? 14.939 -13.065 9.170 1.00 55.72 235 ILE A CA 1
ATOM 1906 C C . ILE A 1 235 ? 14.751 -13.119 7.641 1.00 55.72 235 ILE A C 1
ATOM 1908 O O . ILE A 1 235 ? 15.023 -14.140 7.015 1.00 55.72 235 ILE A O 1
ATOM 1912 N N . GLN A 1 236 ? 14.353 -12.003 7.024 1.00 48.28 236 GLN A N 1
ATOM 1913 C CA . GLN A 1 236 ? 14.222 -11.889 5.570 1.00 48.28 236 GLN A CA 1
ATOM 1914 C C . GLN A 1 236 ? 15.575 -11.962 4.849 1.00 48.28 236 GLN A C 1
ATOM 1916 O O . GLN A 1 236 ? 15.696 -12.619 3.817 1.00 48.28 236 GLN A O 1
ATOM 1921 N N . ASP A 1 237 ? 16.594 -11.304 5.399 1.00 48.28 237 ASP A N 1
ATOM 1922 C CA . ASP A 1 237 ? 17.949 -11.334 4.859 1.00 48.28 237 ASP A CA 1
ATOM 1923 C C . ASP A 1 237 ? 18.589 -12.701 5.095 1.00 48.28 237 ASP A C 1
ATOM 1925 O O . ASP A 1 237 ? 19.317 -13.175 4.235 1.00 48.28 237 ASP A O 1
ATOM 1929 N N . ILE A 1 238 ? 18.254 -13.377 6.197 1.00 55.22 238 ILE A N 1
ATOM 1930 C CA . ILE A 1 238 ? 18.646 -14.766 6.457 1.00 55.22 238 ILE A CA 1
ATOM 1931 C C . ILE A 1 238 ? 18.036 -15.692 5.401 1.00 55.22 238 ILE A C 1
ATOM 1933 O O . ILE A 1 238 ? 18.766 -16.452 4.774 1.00 55.22 238 ILE A O 1
ATOM 1937 N N . HIS A 1 239 ? 16.729 -15.599 5.139 1.00 49.28 239 HIS A N 1
ATOM 1938 C CA . HIS A 1 239 ? 16.068 -16.422 4.121 1.00 49.28 239 HIS A CA 1
ATOM 1939 C C . HIS A 1 239 ? 16.654 -16.185 2.720 1.00 49.28 239 HIS A C 1
ATOM 1941 O O . HIS A 1 239 ? 16.941 -17.136 1.997 1.00 49.28 239 HIS A O 1
ATOM 1947 N N . ASN A 1 240 ? 16.890 -14.922 2.350 1.00 49.84 240 ASN A N 1
ATOM 1948 C CA . ASN A 1 240 ? 17.509 -14.578 1.070 1.00 49.84 240 ASN A CA 1
ATOM 1949 C C . ASN A 1 240 ? 18.966 -15.062 0.989 1.00 49.84 240 ASN A C 1
ATOM 1951 O O . ASN A 1 240 ? 19.360 -15.616 -0.027 1.00 49.84 240 ASN A O 1
ATOM 1955 N N . THR A 1 241 ? 19.738 -14.930 2.071 1.00 54.31 241 THR A N 1
ATOM 1956 C CA . THR A 1 241 ? 21.136 -15.387 2.135 1.00 54.31 241 THR A CA 1
ATOM 1957 C C . THR A 1 241 ? 21.233 -16.912 2.049 1.00 54.31 241 THR A C 1
ATOM 1959 O O . THR A 1 241 ? 22.113 -17.435 1.375 1.00 54.31 241 THR A O 1
ATOM 1962 N N . ILE A 1 242 ? 20.320 -17.646 2.693 1.00 50.44 242 ILE A N 1
ATOM 1963 C CA . ILE A 1 242 ? 20.254 -19.115 2.614 1.00 50.44 242 ILE A CA 1
ATOM 1964 C C . ILE A 1 242 ? 19.918 -19.567 1.188 1.00 50.44 242 ILE A C 1
ATOM 1966 O O . ILE A 1 242 ? 20.494 -20.539 0.702 1.00 50.44 242 ILE A O 1
ATOM 1970 N N . LEU A 1 243 ? 19.019 -18.859 0.499 1.00 48.19 243 LEU A N 1
ATOM 1971 C CA . LEU A 1 243 ? 18.748 -19.119 -0.914 1.00 48.19 243 LEU A CA 1
ATOM 1972 C C . LEU A 1 243 ? 19.975 -18.809 -1.783 1.00 48.19 243 LEU A C 1
ATOM 1974 O O . LEU A 1 243 ? 20.364 -19.656 -2.580 1.00 48.19 243 LEU A O 1
ATOM 1978 N N . ASP A 1 244 ? 20.632 -17.666 -1.585 1.00 47.75 244 ASP A N 1
ATOM 1979 C CA . ASP A 1 244 ? 21.825 -17.275 -2.349 1.00 47.75 244 ASP A CA 1
ATOM 1980 C C . ASP A 1 244 ? 22.996 -18.261 -2.157 1.00 47.75 244 ASP A C 1
ATOM 1982 O O . ASP A 1 244 ? 23.720 -18.564 -3.107 1.00 47.75 244 ASP A O 1
ATOM 1986 N N . LEU A 1 245 ? 23.154 -18.834 -0.957 1.00 46.75 245 LEU A N 1
ATOM 1987 C CA . LEU A 1 245 ? 24.156 -19.870 -0.676 1.00 46.75 245 LEU A CA 1
ATOM 1988 C C . LEU A 1 245 ? 23.830 -21.219 -1.336 1.00 46.75 245 LEU A C 1
ATOM 1990 O O . LEU A 1 245 ? 24.749 -21.935 -1.725 1.00 46.75 245 LEU A O 1
ATOM 1994 N N . ASN A 1 246 ? 22.549 -21.553 -1.510 1.00 39.84 246 ASN A N 1
ATOM 1995 C CA . ASN A 1 246 ? 22.121 -22.786 -2.181 1.00 39.84 246 ASN A CA 1
ATOM 1996 C C . ASN A 1 246 ? 22.197 -22.712 -3.720 1.00 39.84 246 ASN A C 1
ATOM 1998 O O . ASN A 1 246 ? 22.131 -23.753 -4.372 1.00 39.84 246 ASN A O 1
ATOM 2002 N N . TYR A 1 247 ? 22.361 -21.518 -4.303 1.00 36.28 247 TYR A N 1
ATOM 2003 C CA . TYR A 1 247 ? 22.491 -21.314 -5.755 1.00 36.28 247 TYR A CA 1
ATOM 2004 C C . TYR A 1 247 ? 23.901 -20.930 -6.223 1.00 36.28 247 TYR A C 1
ATOM 2006 O O . TYR A 1 247 ? 24.108 -20.728 -7.420 1.00 36.28 247 TYR A O 1
ATOM 2014 N N . SER A 1 248 ? 24.889 -20.867 -5.327 1.00 27.11 248 SER A N 1
ATOM 2015 C CA . SER A 1 248 ? 26.281 -20.643 -5.718 1.00 27.11 248 SER A CA 1
ATOM 2016 C C . SER A 1 248 ? 26.987 -21.986 -5.950 1.00 27.11 248 SER A C 1
ATOM 2018 O O . SER A 1 248 ? 27.223 -22.719 -4.984 1.00 27.11 248 SER A O 1
ATOM 2020 N N . PRO A 1 249 ? 27.346 -22.358 -7.195 1.00 31.27 249 PRO A N 1
ATOM 2021 C CA . PRO A 1 249 ? 28.261 -23.465 -7.401 1.00 31.27 249 PRO A CA 1
ATOM 2022 C C . PRO A 1 249 ? 29.610 -23.023 -6.838 1.00 31.27 249 PRO A C 1
ATOM 2024 O O . PRO A 1 249 ? 30.243 -22.107 -7.363 1.00 31.27 249 PRO A O 1
ATOM 2027 N N . PHE A 1 250 ? 30.040 -23.655 -5.747 1.00 29.58 250 PHE A N 1
ATOM 2028 C CA . PHE A 1 250 ? 31.403 -23.534 -5.253 1.00 29.58 250 PHE A CA 1
ATOM 2029 C C . PHE A 1 250 ? 32.363 -23.883 -6.398 1.00 29.58 250 PHE A C 1
ATOM 2031 O O . PHE A 1 250 ? 32.565 -25.052 -6.726 1.00 29.58 250 PHE A O 1
ATOM 2038 N N . ILE A 1 251 ? 32.941 -22.855 -7.020 1.00 29.20 251 ILE A N 1
ATOM 2039 C CA . ILE A 1 251 ? 34.129 -22.995 -7.850 1.00 29.20 251 ILE A CA 1
ATOM 2040 C C . ILE A 1 251 ? 35.258 -23.323 -6.879 1.00 29.20 251 ILE A C 1
ATOM 2042 O O . ILE A 1 251 ? 35.740 -22.465 -6.141 1.00 29.20 251 ILE A O 1
ATOM 2046 N N . VAL A 1 252 ? 35.618 -24.601 -6.849 1.00 30.86 252 VAL A N 1
ATOM 2047 C CA . VAL A 1 252 ? 36.869 -25.077 -6.273 1.00 30.86 252 VAL A CA 1
ATOM 2048 C C . VAL A 1 252 ? 37.967 -24.755 -7.283 1.00 30.86 252 VAL A C 1
ATOM 2050 O O . VAL A 1 252 ? 37.946 -25.264 -8.405 1.00 30.86 252 VAL A O 1
ATOM 2053 N N . SER A 1 253 ? 38.916 -23.919 -6.876 1.00 31.09 253 SER A N 1
ATOM 2054 C CA . SER A 1 253 ? 40.274 -23.884 -7.422 1.00 31.09 253 SER A CA 1
ATOM 2055 C C . SER A 1 253 ? 41.252 -23.992 -6.267 1.00 31.09 253 SER A C 1
ATOM 2057 O O . SER A 1 253 ? 41.105 -23.154 -5.345 1.00 31.09 253 SER A O 1
#

Organism: NCBI:txid1069536

pLDDT: mean 83.58, std 18.57, range [27.11, 98.69]